Protein 7OZT (pdb70)

B-factor: mean 30.06, std 12.42, range [13.45, 109.2]

Structure (mmCIF, N/CA/C/O backbone):
data_7OZT
#
_entry.id   7OZT
#
_cell.length_a   42.119
_cell.length_b   182.931
_cell.length_c   65.225
_cell.angle_alpha   90.000
_cell.angle_beta   90.000
_cell.angle_gamma   90.000
#
_symmetry.space_group_name_H-M   'C 2 2 21'
#
loop_
_entity.id
_entity.type
_entity.pdbx_description
1 polymer 'Camelid nanobody NB09'
2 polymer 'Cyclin-dependent kinase inhibitor 2A'
3 water water
#
loop_
_atom_site.group_PDB
_atom_site.id
_atom_site.type_symbol
_atom_site.label_atom_id
_atom_site.label_alt_id
_atom_site.label_comp_id
_atom_site.label_asym_id
_atom_site.label_entity_id
_atom_site.label_seq_id
_atom_site.pdbx_PDB_ins_code
_atom_site.Cartn_x
_atom_site.Cartn_y
_atom_site.Cartn_z
_atom_site.occupancy
_atom_site.B_iso_or_equiv
_atom_site.auth_seq_id
_atom_site.auth_comp_id
_atom_site.auth_asym_id
_atom_site.auth_atom_id
_atom_site.pdbx_PDB_model_num
ATOM 1 N N . GLN A 1 1 ? -12.525 19.961 -16.050 1.000 48.481 1 GLN AAA N 1
ATOM 2 C CA . GLN A 1 1 ? -12.871 19.657 -14.635 1.000 49.227 1 GLN AAA CA 1
ATOM 3 C C . GLN A 1 1 ? -11.887 18.602 -14.054 1.000 43.944 1 GLN AAA C 1
ATOM 4 O O . GLN A 1 1 ? -11.312 17.817 -14.843 1.000 42.701 1 GLN AAA O 1
ATOM 20 N N . VAL A 1 2 ? -11.735 18.524 -12.723 1.000 37.772 2 VAL AAA N 1
ATOM 21 C CA . VAL A 1 2 ? -10.953 17.446 -12.060 1.000 37.090 2 VAL AAA CA 1
ATOM 22 C C . VAL A 1 2 ? -11.870 16.280 -11.637 1.000 36.632 2 VAL AAA C 1
ATOM 23 O O . VAL A 1 2 ? -12.868 16.469 -10.944 1.000 37.194 2 VAL AAA O 1
ATOM 36 N N . GLN A 1 3 ? -11.552 15.082 -12.066 1.000 34.114 3 GLN AAA N 1
ATOM 37 C CA . GLN A 1 3 ? -12.281 13.874 -11.630 1.000 36.068 3 GLN AAA CA 1
ATOM 38 C C . GLN A 1 3 ? -11.373 13.210 -10.586 1.000 29.974 3 GLN AAA C 1
ATOM 39 O O . GLN A 1 3 ? -10.205 12.940 -10.891 1.000 26.783 3 GLN AAA O 1
ATOM 53 N N . LEU A 1 4 ? -11.892 13.019 -9.391 1.000 27.703 4 LEU AAA N 1
ATOM 54 C CA . LEU A 1 4 ? -11.148 12.395 -8.281 1.000 26.073 4 LEU AAA CA 1
ATOM 55 C C . LEU A 1 4 ? -11.801 11.037 -8.034 1.000 27.403 4 LEU AAA C 1
ATOM 56 O O . LEU A 1 4 ? -12.999 11.023 -7.939 1.000 28.893 4 LEU AAA O 1
ATOM 72 N N . VAL A 1 5 ? -11.028 9.956 -7.920 1.000 26.419 5 VAL AAA N 1
ATOM 73 C CA . VAL A 1 5 ? -11.558 8.616 -7.542 1.000 26.663 5 VAL AAA CA 1
ATOM 74 C C . VAL A 1 5 ? -10.804 8.108 -6.309 1.000 24.411 5 VAL AAA C 1
ATOM 75 O O . VAL A 1 5 ? -9.582 8.267 -6.236 1.000 23.364 5 VAL AAA O 1
ATOM 88 N N . GLU A 1 6 ? -11.582 7.691 -5.295 1.000 24.229 6 GLU AAA N 1
ATOM 89 C CA . GLU A 1 6 ? -11.115 7.302 -3.958 1.000 20.979 6 GLU AAA CA 1
ATOM 90 C C . GLU A 1 6 ? -11.164 5.768 -3.783 1.000 21.312 6 GLU AAA C 1
ATOM 91 O O . GLU A 1 6 ? -12.198 5.104 -4.137 1.000 21.856 6 GLU AAA O 1
ATOM 103 N N . SER A 1 7 ? -10.118 5.250 -3.113 1.000 20.756 7 SER AAA N 1
ATOM 104 C CA . SER A 1 7 ? -9.931 3.803 -2.821 1.000 20.003 7 SER AAA CA 1
ATOM 105 C C . SER A 1 7 ? -9.090 3.623 -1.575 1.000 20.039 7 SER AAA C 1
ATOM 106 O O . SER A 1 7 ? -8.491 4.551 -1.119 1.000 20.208 7 SER AAA O 1
ATOM 114 N N . GLY A 1 8 ? -9.110 2.419 -1.027 1.000 20.777 8 GLY AAA N 1
ATOM 115 C CA . GLY A 1 8 ? -8.191 1.981 0.037 1.000 20.656 8 GLY AAA CA 1
ATOM 116 C C . GLY A 1 8 ? -8.940 1.665 1.296 1.000 19.699 8 GLY AAA C 1
ATOM 117 O O . GLY A 1 8 ? -8.348 1.181 2.225 1.000 20.571 8 GLY AAA O 1
ATOM 121 N N . GLY A 1 9 ? -10.240 1.895 1.352 1.000 22.042 9 GLY AAA N 1
ATOM 122 C CA . GLY A 1 9 ? -10.935 1.715 2.628 1.000 22.353 9 GLY AAA CA 1
ATOM 123 C C . GLY A 1 9 ? -11.385 0.271 2.836 1.000 25.125 9 GLY AAA C 1
ATOM 124 O O . GLY A 1 9 ? -11.082 -0.626 1.995 1.000 23.520 9 GLY AAA O 1
ATOM 128 N N . GLY A 1 10 ? -12.104 0.056 3.940 1.000 27.697 10 GLY AAA N 1
ATOM 129 C CA . GLY A 1 10 ? -12.845 -1.188 4.220 1.000 27.924 10 GLY AAA CA 1
ATOM 130 C C . GLY A 1 10 ? -12.802 -1.497 5.696 1.000 26.670 10 GLY AAA C 1
ATOM 131 O O . GLY A 1 10 ? -12.760 -0.557 6.475 1.000 25.987 10 GLY AAA O 1
ATOM 135 N N . LEU A 1 11 ? -12.753 -2.777 6.046 1.000 26.502 11 LEU AAA N 1
ATOM 136 C CA . LEU A 1 11 ? -12.954 -3.200 7.463 1.000 26.600 11 LEU AAA CA 1
ATOM 137 C C . LEU A 1 11 ? -11.605 -3.620 8.039 1.000 25.674 11 LEU AAA C 1
ATOM 138 O O . LEU A 1 11 ? -10.913 -4.512 7.429 1.000 24.526 11 LEU AAA O 1
ATOM 154 N N . VAL A 1 12 ? -11.263 -3.037 9.171 1.000 26.879 12 VAL AAA N 1
ATOM 155 C CA . VAL A 1 12 ? -10.064 -3.436 9.939 1.000 28.390 12 VAL AAA CA 1
ATOM 156 C C . VAL A 1 12 ? -10.428 -3.564 11.407 1.000 29.410 12 VAL AAA C 1
ATOM 157 O O . VAL A 1 12 ? -11.500 -3.116 11.760 1.000 30.579 12 VAL AAA O 1
ATOM 170 N N . GLN A 1 13 ? -9.526 -4.164 12.181 1.000 33.231 13 GLN AAA N 1
ATOM 171 C CA . GLN A 1 13 ? -9.550 -4.150 13.659 1.000 38.053 13 GLN AAA CA 1
ATOM 172 C C . GLN A 1 13 ? -8.804 -2.912 14.176 1.000 34.108 13 GLN AAA C 1
ATOM 173 O O . GLN A 1 13 ? -7.894 -2.434 13.507 1.000 32.362 13 GLN AAA O 1
ATOM 187 N N . ALA A 1 14 ? -9.159 -2.422 15.363 1.000 32.627 14 ALA AAA N 1
ATOM 188 C CA . ALA A 1 14 ? -8.449 -1.311 16.010 1.000 34.011 14 ALA AAA CA 1
ATOM 189 C C . ALA A 1 14 ? -6.951 -1.627 16.050 1.000 33.440 14 ALA AAA C 1
ATOM 190 O O . ALA A 1 14 ? -6.562 -2.793 16.296 1.000 34.882 14 ALA AAA O 1
ATOM 197 N N . GLY A 1 15 ? -6.114 -0.613 15.896 1.000 32.960 15 GLY AAA N 1
ATOM 198 C CA . GLY A 1 15 ? -4.649 -0.770 15.914 1.000 31.697 15 GLY AAA CA 1
ATOM 199 C C . GLY A 1 15 ? -4.109 -1.014 14.518 1.000 29.252 15 GLY AAA C 1
ATOM 200 O O . GLY A 1 15 ? -2.930 -0.981 14.360 1.000 31.162 15 GLY AAA O 1
ATOM 204 N N . ALA A 1 16 ? -4.951 -1.353 13.565 1.000 28.585 16 ALA AAA N 1
ATOM 205 C CA . ALA A 1 16 ? -4.533 -1.694 12.203 1.000 28.227 16 ALA AAA CA 1
ATOM 206 C C . ALA A 1 16 ? -4.196 -0.426 11.397 1.000 28.065 16 ALA AAA C 1
ATOM 207 O O . ALA A 1 16 ? -4.490 0.687 11.864 1.000 27.193 16 ALA AAA O 1
ATOM 214 N N . SER A 1 17 ? -3.698 -0.627 10.179 1.000 28.063 17 SER AAA N 1
ATOM 215 C CA . SER A 1 17 ? -3.310 0.442 9.207 1.000 27.306 17 SER AAA CA 1
ATOM 216 C C . SER A 1 17 ? -4.174 0.338 7.971 1.000 26.807 17 SER AAA C 1
ATOM 217 O O . SER A 1 17 ? -4.490 -0.800 7.619 1.000 26.160 17 SER AAA O 1
ATOM 225 N N . LEU A 1 18 ? -4.464 1.468 7.300 1.000 25.825 18 LEU AAA N 1
ATOM 226 C CA . LEU A 1 18 ? -5.031 1.505 5.925 1.000 25.209 18 LEU AAA CA 1
ATOM 227 C C . LEU A 1 18 ? -4.266 2.576 5.132 1.000 22.609 18 LEU AAA C 1
ATOM 228 O O . LEU A 1 18 ? -3.631 3.444 5.760 1.000 20.511 18 LEU AAA O 1
ATOM 244 N N . ARG A 1 19 ? -4.352 2.496 3.815 1.000 22.117 19 ARG AAA N 1
A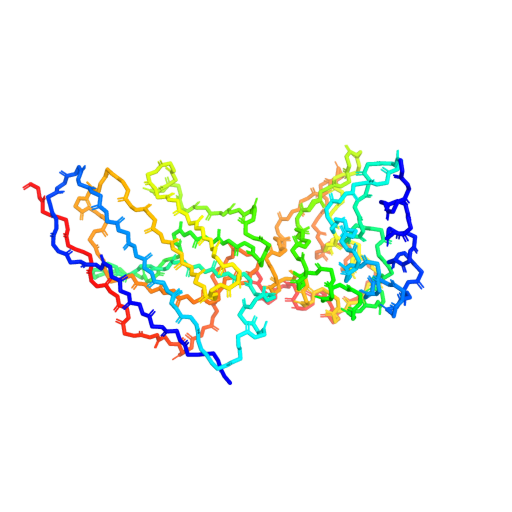TOM 245 C CA . ARG A 1 19 ? -3.797 3.542 2.956 1.000 22.242 19 ARG AAA CA 1
ATOM 246 C C . ARG A 1 19 ? -4.864 3.891 1.949 1.000 20.909 19 ARG AAA C 1
ATOM 247 O O . ARG A 1 19 ? -5.187 3.080 1.129 1.000 19.564 19 ARG AAA O 1
ATOM 268 N N . LEU A 1 20 ? -5.335 5.121 2.033 1.000 20.655 20 LEU AAA N 1
ATOM 269 C CA . LEU A 1 20 ? -6.308 5.662 1.046 1.000 20.123 20 LEU AAA CA 1
ATOM 270 C C . LEU A 1 20 ? -5.563 6.384 -0.103 1.000 19.333 20 LEU AAA C 1
ATOM 271 O O . LEU A 1 20 ? -4.540 6.988 0.116 1.000 18.426 20 LEU AAA O 1
ATOM 287 N N . SER A 1 21 ? -6.102 6.254 -1.309 1.000 19.729 21 SER AAA N 1
ATOM 288 C CA . SER A 1 21 ? -5.607 6.875 -2.544 1.000 22.692 21 SER AAA CA 1
ATOM 289 C C . SER A 1 21 ? -6.709 7.732 -3.141 1.000 22.384 21 SER AAA C 1
ATOM 290 O O . SER A 1 21 ? -7.829 7.264 -3.274 1.000 21.726 21 SER AAA O 1
ATOM 298 N N A CYS A 1 22 ? -6.339 8.955 -3.477 0.500 22.521 22 CYS AAA N 1
ATOM 299 N N B CYS A 1 22 ? -6.335 8.939 -3.595 0.500 21.932 22 CYS AAA N 1
ATOM 300 C CA A CYS A 1 22 ? -7.142 9.807 -4.362 0.500 22.873 22 CYS AAA CA 1
ATOM 301 C CA B CYS A 1 22 ? -7.186 9.927 -4.324 0.500 21.915 22 CYS AAA CA 1
ATOM 302 C C A CYS A 1 22 ? -6.345 10.012 -5.643 0.500 22.337 22 CYS AAA C 1
ATOM 303 C C B CYS A 1 22 ? -6.471 10.228 -5.655 0.500 21.858 22 CYS AAA C 1
ATOM 304 O O A CYS A 1 22 ? -5.186 10.405 -5.546 0.500 21.775 22 CYS AAA O 1
ATOM 305 O O B CYS A 1 22 ? -5.445 10.942 -5.607 0.500 22.210 22 CYS AAA O 1
ATOM 318 N N . ALA A 1 23 ? -6.935 9.621 -6.760 1.000 21.725 23 ALA AAA N 1
ATOM 319 C CA . ALA A 1 23 ? -6.354 9.712 -8.110 1.000 23.062 23 ALA AAA CA 1
ATOM 320 C C . ALA A 1 23 ? -7.131 10.801 -8.902 1.000 22.863 23 ALA AAA C 1
ATOM 321 O O . ALA A 1 23 ? -8.366 10.745 -9.003 1.000 22.255 23 ALA AAA O 1
ATOM 328 N N . ALA A 1 24 ? -6.421 11.785 -9.423 1.000 23.845 24 ALA AAA N 1
ATOM 329 C CA . ALA A 1 24 ? -6.998 12.846 -10.265 1.00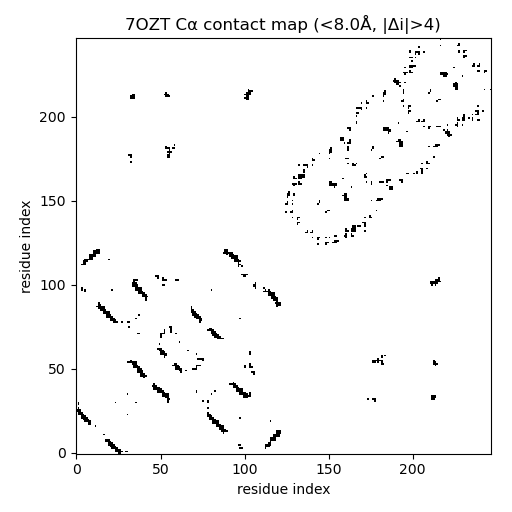0 23.729 24 ALA AAA CA 1
ATOM 330 C C . ALA A 1 24 ? -6.832 12.531 -11.761 1.000 25.314 24 ALA AAA C 1
ATOM 331 O O . ALA A 1 24 ? -5.813 12.024 -12.198 1.000 24.903 24 ALA AAA O 1
ATOM 338 N N . SER A 1 25 ? -7.825 12.892 -12.559 1.000 27.301 25 SER AAA N 1
ATOM 339 C CA . SER A 1 25 ? -7.802 12.876 -14.063 1.000 30.237 25 SER AAA CA 1
ATOM 340 C C . SER A 1 25 ? -8.509 14.136 -14.533 1.000 30.099 25 SER AAA C 1
ATOM 341 O O . SER A 1 25 ? -9.074 14.826 -13.686 1.000 31.598 25 SER AAA O 1
ATOM 349 N N . GLY A 1 26 ? -8.456 14.460 -15.807 1.000 32.135 26 GLY AAA N 1
ATOM 350 C CA . GLY A 1 26 ? -9.091 15.689 -16.329 1.000 33.509 26 GLY AAA CA 1
ATOM 351 C C . GLY A 1 26 ? -8.121 16.847 -16.263 1.000 35.744 26 GLY AAA C 1
ATOM 352 O O . GLY A 1 26 ? -7.004 16.699 -16.859 1.000 34.016 26 GLY AAA O 1
ATOM 356 N N . SER A 1 27 ? -8.450 17.920 -15.522 1.000 36.774 27 SER AAA N 1
ATOM 357 C CA . SER A 1 27 ? -7.545 19.093 -15.347 1.000 36.490 27 SER AAA CA 1
ATOM 358 C C . SER A 1 27 ? -6.561 18.728 -14.289 1.000 36.351 27 SER AAA C 1
ATOM 359 O O . SER A 1 27 ? -6.684 19.213 -13.165 1.000 38.254 27 SER AAA O 1
ATOM 367 N N . THR A 1 28 ? -5.637 17.859 -14.638 1.000 33.321 28 THR AAA N 1
ATOM 368 C CA . THR A 1 28 ? -4.590 17.477 -13.689 1.000 31.612 28 THR AAA CA 1
ATOM 369 C C . THR A 1 28 ? -3.712 18.712 -13.404 1.000 31.860 28 THR AAA C 1
ATOM 370 O O . THR A 1 28 ? -3.010 18.687 -12.347 1.000 29.687 28 THR AAA O 1
ATOM 381 N N . TYR A 1 29 ? -3.685 19.683 -14.337 1.000 32.467 29 TYR AAA N 1
ATOM 382 C CA . TYR A 1 29 ? -3.075 21.023 -14.161 1.000 33.988 29 TYR AAA CA 1
ATOM 383 C C . TYR A 1 29 ? -3.562 21.679 -12.847 1.000 30.522 29 TYR AAA C 1
ATOM 384 O O . TYR A 1 29 ? -2.766 22.010 -11.962 1.000 30.885 29 TYR AAA O 1
ATOM 402 N N . MET A 1 30 ? -4.874 21.810 -12.769 1.000 32.806 30 MET AAA N 1
ATOM 403 C CA . MET A 1 30 ? -5.645 22.468 -11.685 1.000 33.748 30 MET AAA CA 1
ATOM 404 C C . MET A 1 30 ? -5.272 21.696 -10.386 1.000 29.579 30 MET AAA C 1
ATOM 405 O O . MET A 1 30 ? -4.878 22.311 -9.397 1.000 27.370 30 MET AAA O 1
ATOM 419 N N . PHE A 1 31 ? -5.252 20.368 -10.459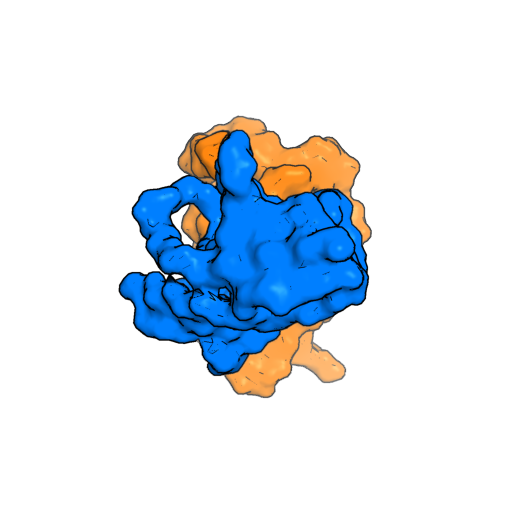 1.000 26.254 31 PHE AAA N 1
ATOM 420 C CA . PHE A 1 31 ? -4.960 19.488 -9.317 1.000 23.822 31 PHE AAA CA 1
ATOM 421 C C . PHE A 1 31 ? -3.546 19.769 -8.804 1.000 23.124 31 PHE AAA C 1
ATOM 422 O O . PHE A 1 31 ? -3.406 19.891 -7.582 1.000 21.282 31 PHE AAA O 1
ATOM 439 N N . SER A 1 32 ? -2.547 19.878 -9.700 1.000 24.410 32 SER AAA N 1
ATOM 440 C CA . SER A 1 32 ? -1.089 20.032 -9.384 1.000 26.778 32 SER AAA CA 1
ATOM 441 C C . SER A 1 32 ? -0.748 21.361 -8.681 1.000 24.717 32 SER AAA C 1
ATOM 442 O O . SER A 1 32 ? 0.149 21.363 -7.866 1.000 28.045 32 SER AAA O 1
ATOM 450 N N . ILE A 1 33 ? -1.497 22.414 -8.959 1.000 25.048 33 ILE AAA N 1
ATOM 451 C CA . ILE A 1 33 ? -1.301 23.784 -8.376 1.000 26.389 33 ILE AAA CA 1
ATOM 452 C C . ILE A 1 33 ? -2.234 23.953 -7.159 1.000 21.487 33 ILE AAA C 1
ATOM 453 O O . ILE A 1 33 ? -2.339 25.076 -6.682 1.000 19.358 33 ILE AAA O 1
ATOM 469 N N . SER A 1 34 ? -2.966 22.938 -6.759 1.000 19.114 34 SER AAA N 1
ATOM 470 C CA . SER A 1 34 ? -4.039 23.053 -5.737 1.000 17.831 34 SER AAA CA 1
ATOM 471 C C . SER A 1 34 ? -3.625 22.283 -4.497 1.000 17.606 34 SER AAA C 1
ATOM 472 O O . SER A 1 34 ? -3.233 21.108 -4.610 1.000 17.679 34 SER AAA O 1
ATOM 480 N N . ALA A 1 35 ? -3.786 22.899 -3.328 1.000 17.512 35 ALA AAA N 1
ATOM 481 C CA . ALA A 1 35 ? -3.912 22.232 -2.020 1.000 17.772 35 ALA AAA CA 1
ATOM 482 C C . ALA A 1 35 ? -5.086 21.234 -2.048 1.000 18.279 35 ALA AAA C 1
ATOM 483 O O . ALA A 1 35 ? -6.156 21.571 -2.556 1.000 17.928 35 ALA AAA O 1
ATOM 490 N N . MET A 1 36 ? -4.822 20.034 -1.504 1.000 19.490 36 MET AAA N 1
ATOM 491 C CA . MET A 1 36 ? -5.756 18.881 -1.437 1.000 19.172 36 MET AAA CA 1
ATOM 492 C C . MET A 1 36 ? -5.900 18.417 -0.009 1.000 18.728 36 MET AAA C 1
ATOM 493 O O . MET A 1 36 ? -5.037 18.661 0.823 1.000 18.628 36 MET AAA O 1
ATOM 507 N N . GLY A 1 37 ? -7.061 17.835 0.291 1.000 18.878 37 GLY AAA N 1
ATOM 508 C CA . GLY A 1 37 ? -7.298 17.340 1.653 1.000 18.993 37 GLY AAA CA 1
ATOM 509 C C . GLY A 1 37 ? -8.137 16.089 1.644 1.000 18.653 37 GLY AAA C 1
ATOM 510 O O . GLY A 1 37 ? -8.882 15.851 0.685 1.000 19.005 37 GLY AAA O 1
ATOM 514 N N . TRP A 1 38 ? -8.021 15.364 2.735 1.000 18.228 38 TRP AAA N 1
ATOM 515 C CA . TRP A 1 38 ? -8.866 14.226 3.084 1.000 18.123 38 TRP AAA CA 1
ATOM 516 C C . TRP A 1 38 ? -9.836 14.716 4.162 1.000 18.863 38 TRP AAA C 1
ATOM 517 O O . TRP A 1 38 ? -9.446 15.317 5.174 1.000 19.823 38 TRP AAA O 1
ATOM 538 N N . TYR A 1 39 ? -11.107 14.464 3.872 1.000 20.197 39 TYR AAA N 1
ATOM 539 C CA . TYR A 1 39 ? -12.301 14.788 4.664 1.000 19.812 39 TYR AAA CA 1
ATOM 540 C C . TYR A 1 39 ? -12.899 13.475 5.118 1.000 21.165 39 TYR AAA C 1
ATOM 541 O O . TYR A 1 39 ? -12.723 12.469 4.453 1.000 20.524 39 TYR AAA O 1
ATOM 559 N N . ARG A 1 40 ? -13.673 13.520 6.206 1.000 21.583 40 ARG AAA N 1
ATOM 560 C CA . ARG A 1 40 ? -14.410 12.318 6.653 1.000 22.688 40 ARG AAA CA 1
ATOM 561 C C . ARG A 1 40 ? -15.775 12.745 7.186 1.000 24.770 40 ARG AAA C 1
ATOM 562 O O . ARG A 1 40 ? -15.920 13.874 7.714 1.000 22.945 40 ARG AAA O 1
ATOM 583 N N . GLN A 1 41 ? -16.782 11.907 6.966 1.000 26.848 41 GLN AAA N 1
ATOM 584 C CA . GLN A 1 41 ? -18.099 12.119 7.585 1.000 30.171 41 GLN AAA CA 1
ATOM 585 C C . GLN A 1 41 ? -18.525 10.837 8.310 1.000 31.377 41 GLN AAA C 1
ATOM 586 O O . GLN A 1 41 ? -18.683 9.823 7.619 1.000 28.302 41 GLN AAA O 1
ATOM 600 N N . ALA A 1 42 ? -18.556 10.914 9.648 1.000 33.596 42 ALA AAA N 1
ATOM 601 C CA . ALA A 1 42 ? -19.006 9.852 10.581 1.000 40.110 42 ALA AAA CA 1
ATOM 602 C C . ALA A 1 42 ? -20.531 9.833 10.575 1.000 42.403 42 ALA AAA C 1
ATOM 603 O O . ALA A 1 42 ? -21.174 10.850 10.266 1.000 39.725 42 ALA AAA O 1
ATOM 610 N N . PRO A 1 43 ? -21.162 8.687 10.936 1.000 49.613 43 PRO AAA N 1
ATOM 611 C CA . PRO A 1 43 ? -22.619 8.634 10.965 1.000 52.771 43 PRO AAA CA 1
ATOM 612 C C . PRO A 1 43 ? -23.101 9.514 12.140 1.000 51.605 43 PRO AAA C 1
ATOM 613 O O . PRO A 1 43 ? -22.524 9.465 13.254 1.000 51.512 43 PRO AAA O 1
ATOM 624 N N . GLY A 1 44 ? -24.048 10.401 11.834 1.000 49.064 44 GLY AAA N 1
ATOM 625 C CA . GLY A 1 44 ? -24.595 11.390 12.785 1.000 51.253 44 GLY AAA CA 1
ATOM 626 C C . GLY A 1 44 ? -23.749 12.640 12.937 1.000 50.004 44 GLY AAA C 1
ATOM 627 O O . GLY A 1 44 ? -24.084 13.509 13.789 1.000 46.487 44 GLY AAA O 1
ATOM 631 N N . LYS A 1 45 ? -22.694 12.780 12.139 1.000 48.754 45 LYS AAA N 1
ATOM 632 C CA . LYS A 1 45 ? -21.776 13.923 12.312 1.000 48.595 45 LYS AAA CA 1
ATOM 633 C C . LYS A 1 45 ? -21.629 14.711 10.999 1.000 47.673 45 LYS AAA C 1
ATOM 634 O O . LYS A 1 45 ? -21.967 14.178 9.880 1.000 43.209 45 LYS AAA O 1
ATOM 653 N N . GLN A 1 46 ? -21.186 15.962 11.158 1.000 46.051 46 GLN AAA N 1
ATOM 654 C CA . GLN A 1 46 ? -20.830 16.889 10.066 1.000 46.185 46 GLN AAA CA 1
ATOM 655 C C . GLN A 1 46 ? -19.499 16.430 9.437 1.000 41.481 46 GLN AAA C 1
ATOM 656 O O . GLN A 1 46 ? -18.599 15.931 10.180 1.000 34.841 46 GLN AAA O 1
ATOM 670 N N . ARG A 1 47 ? -19.405 16.527 8.114 1.000 37.564 47 ARG AAA N 1
ATOM 671 C CA . ARG A 1 47 ? -18.135 16.328 7.396 1.000 37.257 47 ARG AAA CA 1
ATOM 672 C C . ARG A 1 47 ? -17.058 17.261 7.974 1.000 35.568 47 ARG AAA C 1
ATOM 673 O O . ARG A 1 47 ? -17.350 18.453 8.205 1.000 37.346 47 ARG AAA O 1
ATOM 694 N N . GLU A 1 48 ? -15.841 16.748 8.143 1.000 31.229 48 GLU AAA N 1
ATOM 695 C CA . GLU A 1 48 ? -14.699 17.471 8.758 1.000 31.479 48 GLU AAA CA 1
ATOM 696 C C . GLU A 1 48 ? -13.441 17.214 7.917 1.000 28.534 48 GLU AAA C 1
ATOM 697 O O . GLU A 1 48 ? -13.244 16.082 7.455 1.000 25.956 48 GLU AAA O 1
ATOM 709 N N . LEU A 1 49 ? -12.591 18.239 7.760 1.000 28.526 49 LEU AAA N 1
ATOM 710 C CA . LEU A 1 49 ? -11.266 18.115 7.124 1.000 25.000 49 LEU AAA CA 1
ATOM 711 C C . LEU A 1 49 ? -10.333 17.490 8.164 1.000 23.764 49 LEU AAA C 1
ATOM 712 O O . LEU A 1 49 ? -10.226 18.018 9.226 1.000 23.939 49 LEU AAA O 1
ATOM 728 N N . VAL A 1 50 ? -9.643 16.418 7.839 1.000 23.472 50 VAL AAA N 1
ATOM 729 C CA . VAL A 1 50 ? -8.711 15.797 8.810 1.000 23.751 50 VAL AAA CA 1
ATOM 730 C C . VAL A 1 50 ? -7.242 16.047 8.463 1.000 22.203 50 VAL AAA C 1
ATOM 731 O O . VAL A 1 50 ? -6.419 16.057 9.402 1.000 21.616 50 VAL AAA O 1
ATOM 744 N N . ALA A 1 51 ? -6.934 16.221 7.178 1.000 20.391 51 ALA AAA N 1
ATOM 745 C CA . ALA A 1 51 ? -5.557 16.371 6.660 1.000 19.197 51 ALA AAA CA 1
ATOM 746 C C . ALA A 1 51 ? -5.591 17.153 5.349 1.000 19.047 51 ALA AAA C 1
ATOM 747 O O . ALA A 1 51 ? -6.438 16.847 4.463 1.000 18.335 51 ALA AAA O 1
ATOM 754 N N . ALA A 1 52 ? -4.641 18.074 5.222 1.000 19.541 52 ALA AAA N 1
ATOM 755 C CA . ALA A 1 52 ? -4.461 18.942 4.040 1.000 18.955 52 ALA AAA CA 1
ATOM 756 C C . ALA A 1 52 ? -2.968 19.023 3.714 1.000 18.938 52 ALA AAA C 1
ATOM 757 O O . ALA A 1 52 ? -2.083 18.905 4.612 1.000 19.827 52 ALA AAA O 1
ATOM 764 N N . ILE A 1 53 ? -2.710 19.259 2.437 1.000 19.393 53 ILE AAA N 1
ATOM 765 C CA . ILE A 1 53 ? -1.347 19.283 1.864 1.000 18.669 53 ILE AAA CA 1
ATOM 766 C C . ILE A 1 53 ? -1.283 20.353 0.766 1.000 18.997 53 ILE AAA C 1
ATOM 767 O O . ILE A 1 53 ? -2.205 20.442 -0.083 1.000 17.653 53 ILE AAA O 1
ATOM 783 N N . THR A 1 54 ? -0.188 21.081 0.744 1.000 18.962 54 THR AAA N 1
ATOM 784 C CA . THR A 1 54 ? 0.058 22.140 -0.248 1.000 18.096 54 THR AAA CA 1
ATOM 785 C C . THR A 1 54 ? 0.219 21.478 -1.612 1.000 18.387 54 THR AAA C 1
ATOM 786 O O . THR A 1 54 ? 0.493 20.256 -1.697 1.000 17.716 54 THR AAA O 1
ATOM 797 N N . SER A 1 55 ? 0.131 22.302 -2.660 1.000 18.017 55 SER AAA N 1
ATOM 798 C CA . SER A 1 55 ? 0.511 21.961 -4.044 1.000 18.209 55 SER AAA CA 1
ATOM 799 C C . SER A 1 55 ? 1.894 21.262 -4.052 1.000 19.836 55 SER AAA C 1
ATOM 800 O O . SER A 1 55 ? 2.092 20.282 -4.802 1.000 19.341 55 SER AAA O 1
ATOM 808 N N . GLY A 1 56 ? 2.819 21.711 -3.213 1.000 20.232 56 GLY AAA N 1
ATOM 809 C CA . GLY A 1 56 ? 4.224 21.304 -3.346 1.000 20.171 56 GLY AAA CA 1
ATOM 810 C C . GLY A 1 56 ? 4.445 19.948 -2.677 1.000 21.207 56 GLY AAA C 1
ATOM 811 O O . GLY A 1 56 ? 5.375 19.268 -3.033 1.000 20.770 56 GLY AAA O 1
ATOM 815 N N . GLY A 1 57 ? 3.603 19.571 -1.733 1.000 20.271 57 GLY AAA N 1
ATOM 816 C CA . GLY A 1 57 ? 3.665 18.255 -1.111 1.000 20.851 57 GLY AAA CA 1
ATOM 817 C C . GLY A 1 57 ? 4.475 18.258 0.150 1.000 22.540 57 GLY AAA C 1
ATOM 818 O O . GLY A 1 57 ? 4.548 17.222 0.766 1.000 23.991 57 GLY AAA O 1
ATOM 822 N N . GLY A 1 58 ? 5.043 19.389 0.535 1.000 25.706 58 GLY AAA N 1
ATOM 823 C CA . GLY A 1 58 ? 6.028 19.471 1.628 1.000 27.113 58 GLY AAA CA 1
ATOM 824 C C . GLY A 1 58 ? 5.482 20.149 2.868 1.000 28.963 58 GLY AAA C 1
ATOM 825 O O . GLY A 1 58 ? 6.283 20.432 3.768 1.000 29.224 58 GLY AAA O 1
ATOM 829 N N . ASP A 1 59 ? 4.195 20.471 2.899 1.000 27.014 59 ASP AAA N 1
ATOM 830 C CA . ASP A 1 59 ? 3.599 21.282 3.983 1.000 26.518 59 ASP AAA CA 1
ATOM 831 C C . ASP A 1 59 ? 2.176 20.776 4.203 1.000 25.064 59 ASP AAA C 1
ATOM 832 O O . ASP A 1 59 ? 1.466 20.577 3.198 1.000 24.900 59 ASP AAA O 1
ATOM 841 N N . THR A 1 60 ? 1.823 20.522 5.464 1.000 25.574 60 THR AAA N 1
ATOM 842 C CA . THR A 1 60 ? 0.614 19.746 5.834 1.000 26.964 60 THR AAA CA 1
ATOM 843 C C . THR A 1 60 ? -0.044 20.375 7.057 1.000 29.095 60 THR AAA C 1
ATOM 844 O O . THR A 1 60 ? 0.608 21.179 7.821 1.000 28.093 60 THR AAA O 1
ATOM 855 N N . ASN A 1 61 ? -1.329 20.104 7.150 1.000 26.442 61 ASN AAA N 1
ATOM 856 C CA . ASN A 1 61 ? -2.151 20.494 8.307 1.000 29.305 61 ASN AAA CA 1
ATOM 857 C C . ASN A 1 61 ? -2.980 19.260 8.664 1.000 26.410 61 ASN AAA C 1
ATOM 858 O O . ASN A 1 61 ? -3.475 18.611 7.748 1.000 24.590 61 ASN AAA O 1
ATOM 869 N N . TYR A 1 62 ? -3.118 18.967 9.955 1.000 27.945 62 TYR AAA N 1
ATOM 870 C CA . TYR A 1 62 ? -3.954 17.836 10.458 1.000 26.689 62 TYR AAA CA 1
ATOM 871 C C . TYR A 1 62 ? -4.895 18.302 11.568 1.000 27.385 62 TYR AAA C 1
ATOM 872 O O . TYR A 1 62 ? -4.540 19.161 12.355 1.000 27.342 62 TYR AAA O 1
ATOM 890 N N . ALA A 1 63 ? -6.092 17.742 11.588 1.000 29.108 63 ALA AAA N 1
ATOM 891 C CA . ALA A 1 63 ? -6.979 17.710 12.767 1.000 28.407 63 ALA AAA CA 1
ATOM 892 C C . ALA A 1 63 ? -6.185 17.069 13.925 1.000 28.775 63 ALA AAA C 1
ATOM 893 O O . ALA A 1 63 ? -5.434 16.061 13.739 1.000 26.860 63 ALA AAA O 1
ATOM 900 N N . ASP A 1 64 ? -6.235 17.686 15.101 1.000 31.696 64 ASP AAA N 1
ATOM 901 C CA . ASP A 1 64 ? -5.494 17.206 16.297 1.000 35.505 64 ASP AAA CA 1
ATOM 902 C C . ASP A 1 64 ? -5.838 15.727 16.596 1.000 34.378 64 ASP AAA C 1
ATOM 903 O O . ASP A 1 64 ? -4.955 15.010 17.084 1.000 33.321 64 ASP AAA O 1
ATOM 912 N N . SER A 1 65 ? -7.056 15.270 16.274 1.000 32.295 65 SER AAA N 1
ATOM 913 C CA . SER A 1 65 ? -7.589 13.908 16.537 1.000 32.755 65 SER AAA CA 1
ATOM 914 C C . SER A 1 65 ? -6.890 12.839 15.706 1.000 31.547 65 SER AAA C 1
ATOM 915 O O . SER A 1 65 ? -6.986 11.640 16.077 1.000 32.307 65 SER AAA O 1
ATOM 923 N N . VAL A 1 66 ? -6.195 13.222 14.625 1.000 29.537 66 VAL AAA N 1
ATOM 924 C CA . VAL A 1 66 ? -5.524 12.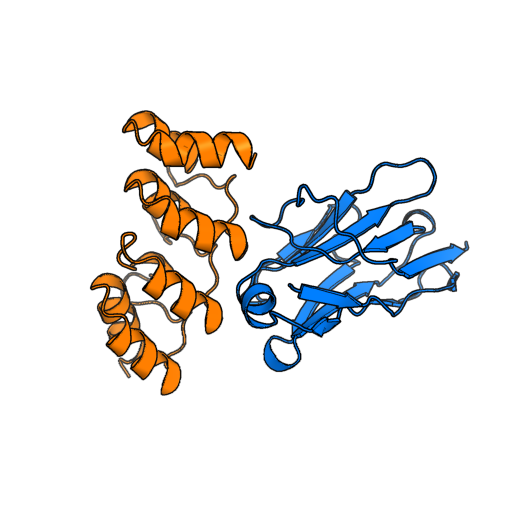251 13.699 1.000 27.971 66 VAL AAA CA 1
ATOM 925 C C . VAL A 1 66 ? -4.034 12.548 13.568 1.000 26.430 66 VAL AAA C 1
ATOM 926 O O . VAL A 1 66 ? -3.328 11.704 13.050 1.000 28.260 66 VAL AAA O 1
ATOM 939 N N . LYS A 1 67 ? -3.579 13.675 14.081 1.000 27.923 67 LYS AAA N 1
ATOM 940 C CA . LYS A 1 67 ? -2.194 14.185 13.969 1.000 31.085 67 LYS AAA CA 1
ATOM 941 C C . LYS A 1 67 ? -1.233 13.125 14.536 1.000 31.738 67 LYS AAA C 1
ATOM 942 O O . LYS A 1 67 ? -1.525 12.589 15.600 1.000 33.402 67 LYS AAA O 1
ATOM 961 N N . GLY A 1 68 ? -0.213 12.711 13.764 1.000 30.333 68 GLY AAA N 1
ATOM 962 C CA . GLY A 1 68 ? 0.738 11.684 14.211 1.000 30.506 68 GLY AAA CA 1
ATOM 963 C C . GLY A 1 68 ? 0.287 10.278 13.958 1.000 29.474 68 GLY AAA C 1
ATOM 964 O O . GLY A 1 68 ? 1.151 9.444 13.838 1.000 32.721 68 GLY AAA O 1
ATOM 968 N N . ARG A 1 69 ? -1.003 10.014 13.798 1.000 28.461 69 ARG AAA N 1
ATOM 969 C CA . ARG A 1 69 ? -1.491 8.686 13.362 1.000 27.427 69 ARG AAA CA 1
ATOM 970 C C . ARG A 1 69 ? -1.633 8.637 11.847 1.000 26.537 69 ARG AAA C 1
ATOM 971 O O . ARG A 1 69 ? -1.386 7.574 11.287 1.000 25.551 69 ARG AAA O 1
ATOM 992 N N . PHE A 1 70 ? -2.105 9.726 11.239 1.000 26.583 70 PHE AAA N 1
ATOM 993 C CA . PHE A 1 70 ? -2.385 9.828 9.785 1.000 26.177 70 PHE AAA CA 1
ATOM 994 C C . PHE A 1 70 ? -1.336 10.748 9.169 1.000 25.497 70 PHE AAA C 1
ATOM 995 O O . PHE A 1 70 ? -1.041 11.789 9.743 1.000 28.047 70 PHE AAA O 1
ATOM 1012 N N . THR A 1 71 ? -0.808 10.354 8.011 1.000 25.169 71 THR AAA N 1
ATOM 1013 C CA . THR A 1 71 ? 0.132 11.135 7.164 1.000 23.966 71 THR AAA CA 1
ATOM 1014 C C . THR A 1 71 ? -0.495 11.329 5.787 1.000 21.658 71 THR AAA C 1
ATOM 1015 O O . THR A 1 71 ? -0.701 10.311 5.089 1.000 21.282 71 THR AAA O 1
ATOM 1026 N N . ILE A 1 72 ? -0.683 12.584 5.381 1.000 21.293 72 ILE AAA N 1
ATOM 1027 C CA . ILE A 1 72 ? -1.068 12.916 3.983 1.000 20.206 72 ILE AAA CA 1
ATOM 1028 C C . ILE A 1 72 ? 0.195 13.145 3.166 1.000 19.746 72 ILE AAA C 1
ATOM 1029 O O . ILE A 1 72 ? 1.178 13.775 3.636 1.000 20.051 72 ILE AAA O 1
ATOM 1045 N N . SER A 1 73 ? 0.173 12.675 1.940 1.000 19.492 73 SER AAA N 1
ATOM 1046 C CA . SER A 1 73 ? 1.301 12.835 1.008 1.000 20.161 73 SER AAA CA 1
ATOM 1047 C C . SER A 1 73 ? 0.754 12.935 -0.397 1.000 19.727 73 SER AAA C 1
ATOM 1048 O O . SER A 1 73 ? -0.379 12.599 -0.617 1.000 19.347 73 SER AAA O 1
ATOM 1056 N N . ARG A 1 74 ? 1.611 13.323 -1.336 1.000 20.940 74 ARG AAA N 1
ATOM 1057 C CA . ARG A 1 74 ? 1.134 13.373 -2.725 1.000 23.264 74 ARG AAA CA 1
ATOM 1058 C C . ARG A 1 74 ? 2.301 12.950 -3.612 1.000 23.736 74 ARG AAA C 1
ATOM 1059 O O . ARG A 1 74 ? 3.453 13.142 -3.200 1.000 26.385 74 ARG AAA O 1
ATOM 1080 N N . ASP A 1 75 ? 1.924 12.459 -4.781 1.000 25.676 75 ASP AAA N 1
ATOM 1081 C CA . ASP A 1 75 ? 2.828 12.120 -5.903 1.000 28.169 75 ASP AAA CA 1
ATOM 1082 C C . ASP A 1 75 ? 2.417 13.070 -7.009 1.000 27.835 75 ASP AAA C 1
ATOM 1083 O O . ASP A 1 75 ? 1.352 12.878 -7.670 1.000 24.627 75 ASP AAA O 1
ATOM 1092 N N . ARG A 1 76 ? 3.238 14.109 -7.145 1.000 26.704 76 ARG AAA N 1
ATOM 1093 C CA . ARG A 1 76 ? 2.929 15.210 -8.094 1.000 29.747 76 ARG AAA CA 1
ATOM 1094 C C . ARG A 1 76 ? 2.975 14.663 -9.527 1.000 29.508 76 ARG AAA C 1
ATOM 1095 O O . ARG A 1 76 ? 2.139 15.005 -10.357 1.000 34.223 76 ARG AAA O 1
ATOM 1116 N N . ALA A 1 77 ? 3.921 13.799 -9.835 1.000 30.917 77 ALA AAA N 1
ATOM 1117 C CA . ALA A 1 77 ? 4.017 13.197 -11.184 1.000 31.610 77 ALA AAA CA 1
ATOM 1118 C C . ALA A 1 77 ? 2.837 12.252 -11.460 1.000 30.261 77 ALA AAA C 1
ATOM 1119 O O . ALA A 1 77 ? 2.399 12.177 -12.571 1.000 32.283 77 ALA AAA O 1
ATOM 1126 N N . LYS A 1 78 ? 2.324 11.516 -10.494 1.000 29.860 78 LYS AAA N 1
ATOM 1127 C CA . LYS A 1 78 ? 1.260 10.523 -10.775 1.000 33.555 78 LYS AAA CA 1
ATOM 1128 C C . LYS A 1 78 ? -0.118 11.130 -10.515 1.000 30.436 78 LYS AAA C 1
ATOM 1129 O O . LYS A 1 78 ? -1.081 10.405 -10.756 1.000 31.270 78 LYS AAA O 1
ATOM 1148 N N . ASN A 1 79 ? -0.216 12.387 -10.042 1.000 27.376 79 ASN AAA N 1
ATOM 1149 C CA . ASN A 1 79 ? -1.535 13.018 -9.762 1.000 25.447 79 ASN AAA CA 1
ATOM 1150 C C . ASN A 1 79 ? -2.323 12.228 -8.699 1.000 22.698 79 ASN AAA C 1
ATOM 1151 O O . ASN A 1 79 ? -3.499 11.858 -8.897 1.000 20.853 79 ASN AAA O 1
ATOM 1162 N N . MET A 1 80 ? -1.650 11.948 -7.603 1.000 23.078 80 MET AAA N 1
ATOM 1163 C CA . MET A 1 80 ? -2.176 11.126 -6.497 1.000 24.089 80 MET AAA CA 1
ATOM 1164 C C . MET A 1 80 ? -2.012 11.883 -5.181 1.000 21.033 80 MET AAA C 1
ATOM 1165 O O . MET A 1 80 ? -0.993 12.509 -4.972 1.000 20.103 80 MET AAA O 1
ATOM 1179 N N . VAL A 1 81 ? -2.984 11.684 -4.302 1.000 19.791 81 VAL AAA N 1
ATOM 1180 C CA . VAL A 1 81 ? -2.959 12.125 -2.886 1.000 20.564 81 VAL AAA CA 1
ATOM 1181 C C . VAL A 1 81 ? -3.244 10.878 -2.065 1.000 19.675 81 VAL AAA C 1
ATOM 1182 O O . VAL A 1 81 ? -4.203 10.163 -2.407 1.000 20.005 81 VAL AAA O 1
ATOM 1195 N N . TYR A 1 82 ? -2.387 10.633 -1.078 1.000 20.273 82 TYR AAA N 1
ATOM 1196 C CA . TYR A 1 82 ? -2.490 9.475 -0.161 1.000 20.041 82 TYR AAA CA 1
ATOM 1197 C C . TYR A 1 82 ? -2.770 9.876 1.275 1.000 20.605 82 TYR AAA C 1
ATOM 1198 O O . TYR A 1 82 ? -2.380 10.933 1.731 1.000 21.034 82 TYR AAA O 1
ATOM 1216 N N . LEU A 1 83 ? -3.492 9.010 1.980 1.000 20.300 83 LEU AAA N 1
ATOM 1217 C CA . LEU A 1 83 ? -3.577 9.085 3.426 1.000 19.623 83 LEU AAA CA 1
ATOM 1218 C C . LEU A 1 83 ? -3.209 7.713 4.003 1.000 21.070 83 LEU AAA C 1
ATOM 1219 O O . LEU A 1 83 ? -3.975 6.765 3.846 1.000 18.999 83 LEU AAA O 1
ATOM 1235 N N . GLN A 1 84 ? -2.084 7.690 4.677 1.000 19.447 84 GLN AAA N 1
ATOM 1236 C CA . GLN A 1 84 ? -1.627 6.543 5.457 1.000 22.049 84 GLN AAA CA 1
ATOM 1237 C C . GLN A 1 84 ? -2.254 6.665 6.842 1.000 23.078 84 GLN AAA C 1
ATOM 1238 O O . GLN A 1 84 ? -1.939 7.612 7.578 1.000 23.632 84 GLN AAA O 1
ATOM 1252 N N . MET A 1 85 ? -3.082 5.699 7.171 1.000 23.110 85 MET AAA N 1
ATOM 1253 C CA . MET A 1 85 ? -3.826 5.692 8.440 1.000 26.966 85 MET AAA CA 1
ATOM 1254 C C . MET A 1 85 ? -3.230 4.590 9.352 1.000 27.888 85 MET AAA C 1
ATOM 1255 O O . MET A 1 85 ? -3.420 3.403 9.041 1.000 29.133 85 MET AAA O 1
ATOM 1269 N N . ASN A 1 86 ? -2.479 4.973 10.383 1.000 29.011 86 ASN AAA N 1
ATOM 1270 C CA . ASN A 1 86 ? -1.881 4.037 11.393 1.000 30.084 86 ASN AAA CA 1
ATOM 1271 C C . ASN A 1 86 ? -2.658 4.103 12.707 1.000 30.617 86 ASN AAA C 1
ATOM 1272 O O . ASN A 1 86 ? -3.373 5.116 12.984 1.000 28.566 86 ASN AAA O 1
ATOM 1283 N N . SER A 1 87 ? -2.558 3.040 13.497 1.000 32.155 87 SER AAA N 1
ATOM 1284 C CA . SER A 1 87 ? -3.173 3.032 14.843 1.000 33.274 87 SER AAA CA 1
ATOM 1285 C C . SER A 1 87 ? -4.649 3.384 14.763 1.000 29.632 87 SER AAA C 1
ATOM 1286 O O . SER A 1 87 ? -5.076 4.201 15.520 1.000 28.508 87 SER AAA O 1
ATOM 1294 N N . LEU A 1 88 ? -5.404 2.704 13.910 1.000 29.209 88 LEU AAA N 1
ATOM 1295 C CA . LEU A 1 88 ? -6.823 3.046 13.698 1.000 29.418 88 LEU AAA CA 1
ATOM 1296 C C . LEU A 1 88 ? -7.627 2.806 14.989 1.000 30.888 88 LEU AAA C 1
ATOM 1297 O O . LEU A 1 88 ? -7.304 1.875 15.748 1.000 30.924 88 LEU AAA O 1
ATOM 1313 N N . LYS A 1 89 ? -8.583 3.689 15.249 1.000 33.871 89 LYS AAA N 1
ATOM 1314 C CA . LYS A 1 89 ? -9.487 3.653 16.415 1.000 36.711 89 LYS AAA CA 1
ATOM 1315 C C . LYS A 1 89 ? -10.912 3.520 15.922 1.000 37.369 89 LYS AAA C 1
ATOM 1316 O O . LYS A 1 89 ? -11.186 3.933 14.806 1.000 33.629 89 LYS AAA O 1
ATOM 1335 N N . PRO A 1 90 ? -11.859 2.962 16.724 1.000 39.973 90 PRO AAA N 1
ATOM 1336 C CA . PRO A 1 90 ? -13.257 2.858 16.294 1.000 39.742 90 PRO AAA CA 1
ATOM 1337 C C . PRO A 1 90 ? -13.835 4.231 15.919 1.000 37.484 90 PRO AAA C 1
ATOM 1338 O O . PRO A 1 90 ? -14.646 4.236 15.034 1.000 38.316 90 PRO AAA O 1
ATOM 1349 N N . GLU A 1 91 ? -13.382 5.325 16.545 1.000 35.684 91 GLU AAA N 1
ATOM 1350 C CA . GLU A 1 91 ? -13.841 6.710 16.260 1.000 37.475 91 GLU AAA CA 1
ATOM 1351 C C . GLU A 1 91 ? -13.340 7.201 14.886 1.000 34.350 91 GLU AAA C 1
ATOM 1352 O O . GLU A 1 91 ? -13.818 8.255 14.440 1.000 34.397 91 GLU AAA O 1
ATOM 1364 N N . ASP A 1 92 ? -12.413 6.498 14.224 1.000 30.631 92 ASP AAA N 1
ATOM 1365 C CA . ASP A 1 92 ? -11.974 6.842 12.838 1.000 28.255 92 ASP AAA CA 1
ATOM 1366 C C . ASP A 1 92 ? -13.000 6.289 11.835 1.000 27.505 92 ASP AAA C 1
ATOM 1367 O O . ASP A 1 92 ? -12.867 6.568 10.641 1.000 28.652 92 ASP AAA O 1
ATOM 1376 N N . THR A 1 93 ? -14.016 5.537 12.290 1.000 26.377 93 THR AAA N 1
ATOM 1377 C CA . THR A 1 93 ? -15.073 4.964 11.425 1.000 26.181 93 THR AAA CA 1
ATOM 1378 C C . THR A 1 93 ? -15.795 6.135 10.754 1.000 27.168 93 THR AAA C 1
ATOM 1379 O O . THR A 1 93 ? -16.289 7.033 11.456 1.000 25.524 93 THR AAA O 1
ATOM 1390 N N . ALA A 1 94 ? -15.768 6.159 9.428 1.000 26.869 94 ALA AAA N 1
ATOM 1391 C CA . ALA A 1 94 ? -16.322 7.258 8.616 1.000 25.671 94 ALA AAA CA 1
ATOM 1392 C C . ALA A 1 94 ? -16.191 6.902 7.131 1.000 24.360 94 ALA AAA C 1
ATOM 1393 O O . ALA A 1 94 ? -15.376 6.018 6.794 1.000 23.058 94 ALA AAA O 1
ATOM 1400 N N . VAL A 1 95 ? -16.953 7.608 6.299 1.000 24.704 95 VAL AAA N 1
ATOM 1401 C CA . VAL A 1 95 ? -16.693 7.751 4.849 1.000 23.548 95 VAL AAA CA 1
ATOM 1402 C C . VAL A 1 95 ? -15.651 8.854 4.640 1.000 24.009 95 VAL AAA C 1
ATOM 1403 O O . VAL A 1 95 ? -15.796 9.941 5.182 1.000 23.948 95 VAL AAA O 1
ATOM 1416 N N . TYR A 1 96 ? -14.597 8.527 3.924 1.000 22.467 96 TYR AAA N 1
ATOM 1417 C CA . TYR A 1 96 ? -13.446 9.394 3.679 1.000 22.433 96 TYR AAA CA 1
ATOM 1418 C C . TYR A 1 96 ? -13.525 9.874 2.246 1.000 21.484 96 TYR AAA C 1
ATOM 1419 O O . TYR A 1 96 ? -13.756 9.059 1.345 1.000 21.644 96 TYR AAA O 1
ATOM 1437 N N . TYR A 1 97 ? -13.344 11.191 2.088 1.000 21.582 97 TYR AAA N 1
ATOM 1438 C CA . TYR A 1 97 ? -13.446 11.936 0.815 1.000 22.294 97 TYR AAA CA 1
ATOM 1439 C C . TYR A 1 97 ? -12.176 12.761 0.600 1.000 21.840 97 TYR AAA C 1
ATOM 1440 O O . TYR A 1 97 ? -11.675 13.290 1.552 1.000 22.879 97 TYR AAA O 1
ATOM 1458 N N A CYS A 1 98 ? -11.612 12.796 -0.630 0.500 21.609 98 CYS AAA N 1
ATOM 1459 N N B CYS A 1 98 ? -11.755 12.834 -0.664 0.500 21.295 98 CYS AAA N 1
ATOM 1460 C CA A CYS A 1 98 ? -10.557 13.784 -1.034 0.500 21.735 98 CYS AAA CA 1
ATOM 1461 C CA B CYS A 1 98 ? -10.709 13.738 -1.184 0.500 21.147 98 CYS AAA CA 1
ATOM 1462 C C A CYS A 1 98 ? -11.215 14.908 -1.853 0.500 21.203 98 CYS AAA C 1
ATOM 1463 C C B CYS A 1 98 ? -11.353 14.969 -1.825 0.500 20.732 98 CYS AAA C 1
ATOM 1464 O O A CYS A 1 98 ? -12.106 14.629 -2.691 0.500 19.828 98 CYS AAA O 1
ATOM 1465 O O B CYS A 1 98 ? -12.358 14.836 -2.545 0.500 19.229 98 CYS AAA O 1
ATOM 1478 N N . ASN A 1 99 ? -10.772 16.135 -1.610 1.000 19.959 99 ASN AAA N 1
ATOM 1479 C CA . ASN A 1 99 ? -11.284 17.341 -2.303 1.000 20.170 99 ASN AAA CA 1
ATOM 1480 C C . ASN A 1 99 ? -10.180 18.390 -2.212 1.000 19.305 99 ASN AAA C 1
ATOM 1481 O O . ASN A 1 99 ? -9.221 18.177 -1.460 1.000 17.689 99 ASN AAA O 1
ATOM 1492 N N . PHE A 1 100 ? -10.431 19.537 -2.834 1.000 19.546 100 PHE AAA N 1
ATOM 1493 C CA . PHE A 1 100 ? -9.576 20.742 -2.657 1.000 20.518 100 PHE AAA CA 1
ATOM 1494 C C . PHE A 1 100 ? -9.601 21.162 -1.189 1.000 19.366 100 PHE AAA C 1
ATOM 1495 O O . PHE A 1 100 ? -10.605 20.870 -0.536 1.000 20.085 100 PHE AAA O 1
ATOM 1512 N N . ALA A 1 101 ? -8.511 21.749 -0.711 1.000 18.333 101 ALA AAA N 1
ATOM 1513 C CA . ALA A 1 101 ? -8.403 22.310 0.635 1.000 18.354 101 ALA AAA CA 1
ATOM 1514 C C . ALA A 1 101 ? -7.682 23.667 0.561 1.000 19.141 101 ALA AAA C 1
ATOM 1515 O O . ALA A 1 101 ? -6.558 23.795 1.045 1.000 18.758 101 ALA AAA O 1
ATOM 1522 N N . PRO A 1 102 ? -8.302 24.735 -0.039 1.000 19.772 102 PRO AAA N 1
ATOM 1523 C CA . PRO A 1 102 ? -7.640 26.035 -0.226 1.000 19.297 102 PRO AAA CA 1
ATOM 1524 C C . PRO A 1 102 ? -7.169 26.520 1.134 1.000 19.136 102 PRO AAA C 1
ATOM 1525 O O . PRO A 1 102 ? -7.955 26.408 2.030 1.000 18.550 102 PRO AAA O 1
ATOM 1536 N N . GLY A 1 103 ? -5.967 27.053 1.241 1.000 19.549 103 GLY AAA N 1
ATOM 1537 C CA . GLY A 1 103 ? -5.433 27.644 2.479 1.000 19.778 103 GLY AAA CA 1
ATOM 1538 C C . GLY A 1 103 ? -5.207 26.619 3.542 1.000 18.933 103 GLY AAA C 1
ATOM 1539 O O . GLY A 1 103 ? -5.124 27.001 4.676 1.000 20.839 103 GLY AAA O 1
ATOM 1543 N N . LEU A 1 104 ? -5.126 25.353 3.138 1.000 19.036 104 LEU AAA N 1
ATOM 1544 C CA . LEU A 1 104 ? -5.101 24.144 3.993 1.000 19.361 104 LEU AAA CA 1
ATOM 1545 C C . LEU A 1 104 ? -6.276 24.121 4.976 1.000 22.047 104 LEU AAA C 1
ATOM 1546 O O . LEU A 1 104 ? -6.140 23.607 6.062 1.000 22.581 104 LEU AAA O 1
ATOM 1562 N N . GLN A 1 105 ? -7.446 24.538 4.516 1.000 21.337 105 GLN AAA N 1
ATOM 1563 C CA . GLN A 1 105 ? -8.698 24.575 5.237 1.000 22.486 105 GLN AAA CA 1
ATOM 1564 C C . GLN A 1 105 ? -9.772 24.048 4.294 1.000 21.915 105 GLN AAA C 1
ATOM 1565 O O . GLN A 1 105 ? -9.541 23.764 3.084 1.000 20.629 105 GLN AAA O 1
ATOM 1579 N N . SER A 1 106 ? -10.970 23.956 4.835 1.000 23.655 106 SER AAA N 1
ATOM 1580 C CA . SER A 1 106 ? -12.094 23.284 4.186 1.000 25.990 106 SER AAA CA 1
ATOM 1581 C C . SER A 1 106 ? -12.572 24.070 2.975 1.000 26.500 106 SER AAA C 1
ATOM 1582 O O . SER A 1 106 ? -12.635 25.336 3.043 1.000 25.154 106 SER AAA O 1
ATOM 1590 N N . VAL A 1 107 ? -12.780 23.367 1.872 1.000 25.853 107 VAL AAA N 1
ATOM 1591 C CA . VAL A 1 107 ? -13.497 23.850 0.666 1.000 30.474 107 VAL AAA CA 1
ATOM 1592 C C . VAL A 1 107 ? -14.981 24.074 1.012 1.000 34.828 107 VAL AAA C 1
ATOM 1593 O O . VAL A 1 107 ? -15.515 23.311 1.851 1.000 33.169 107 VAL AAA O 1
ATOM 1606 N N . ARG A 1 108 ? -15.661 24.977 0.293 1.000 42.366 108 ARG AAA N 1
ATOM 1607 C CA . ARG A 1 108 ? -17.162 25.025 0.211 1.000 49.168 108 ARG AAA CA 1
ATOM 1608 C C . ARG A 1 108 ? -17.588 24.549 -1.190 1.000 45.869 108 ARG AAA C 1
ATOM 1609 O O . ARG A 1 108 ? -17.354 25.280 -2.123 1.000 43.779 108 ARG AAA O 1
ATOM 1630 N N . SER A 1 109 ? -18.071 23.307 -1.354 1.000 48.378 109 SER AAA N 1
ATOM 1631 C CA . SER A 1 109 ? -18.414 22.660 -2.665 1.000 49.308 109 SER AAA CA 1
ATOM 1632 C C . SER A 1 109 ? -19.608 21.697 -2.565 1.000 55.182 109 SER AAA C 1
ATOM 1633 O O . SER A 1 109 ? -19.799 21.044 -1.509 1.000 52.881 109 SER AAA O 1
ATOM 1641 N N . GLY A 1 110 ? -20.343 21.594 -3.676 1.000 59.481 110 GLY AAA N 1
ATOM 1642 C CA . GLY A 1 110 ? -21.444 20.639 -3.885 1.000 60.971 110 GLY AAA CA 1
ATOM 1643 C C . GLY A 1 110 ? -21.000 19.471 -4.749 1.000 60.843 110 GLY AAA C 1
ATOM 1644 O O . GLY A 1 110 ? -21.924 18.611 -5.029 1.000 62.338 110 GLY AAA O 1
ATOM 1648 N N . SER A 1 111 ? -19.676 19.449 -5.109 1.000 53.280 111 SER AAA N 1
ATOM 1649 C CA . SER A 1 111 ? -18.961 18.441 -5.951 1.000 44.773 111 SER AAA CA 1
ATOM 1650 C C . SER A 1 111 ? -18.051 17.556 -5.083 1.000 39.260 111 SER AAA C 1
ATOM 1651 O O . SER A 1 111 ? -16.947 17.956 -4.791 1.000 36.427 111 SER AAA O 1
ATOM 1659 N N . TRP A 1 112 ? -18.542 16.362 -4.781 1.000 34.227 112 TRP AAA N 1
ATOM 1660 C CA . TRP A 1 112 ? -17.920 15.309 -3.937 1.000 31.844 112 TRP AAA CA 1
ATOM 1661 C C . TRP A 1 112 ? -17.934 14.004 -4.715 1.000 32.020 112 TRP AAA C 1
ATOM 1662 O O . TRP A 1 112 ? -18.952 13.746 -5.400 1.000 33.608 112 TRP AAA O 1
ATOM 1683 N N . GLY A 1 113 ? -16.880 13.199 -4.637 1.000 29.138 113 GLY AAA N 1
ATOM 1684 C CA . GLY A 1 113 ? -16.970 11.829 -5.154 1.000 29.598 113 GLY AAA CA 1
ATOM 1685 C C . GLY A 1 113 ? -17.756 10.972 -4.188 1.000 29.840 113 GLY AAA C 1
ATOM 1686 O O . GLY A 1 113 ? -18.245 11.479 -3.147 1.000 28.774 113 GLY AAA O 1
ATOM 1690 N N . GLN A 1 114 ? -17.776 9.679 -4.459 1.000 31.510 114 GLN AAA N 1
ATOM 1691 C CA . GLN A 1 114 ? -18.447 8.641 -3.641 1.000 34.786 114 GLN AAA CA 1
ATOM 1692 C C . GLN A 1 114 ? -17.727 8.384 -2.294 1.000 30.499 114 GLN AAA C 1
ATOM 1693 O O . GLN A 1 114 ? -18.331 7.805 -1.335 1.000 29.038 114 GLN AAA O 1
ATOM 1707 N N . GLY A 1 115 ? -16.452 8.715 -2.166 1.000 26.341 115 GLY AAA N 1
ATOM 1708 C CA . GLY A 1 115 ? -15.798 8.432 -0.889 1.000 24.868 115 GLY AAA CA 1
ATOM 1709 C C . GLY A 1 115 ? -15.450 6.946 -0.765 1.000 25.140 115 GLY AAA C 1
ATOM 1710 O O . GLY A 1 115 ? -15.784 6.154 -1.632 1.000 24.722 115 GLY AAA O 1
ATOM 1714 N N . THR A 1 116 ? -14.733 6.608 0.309 1.000 25.130 116 THR AAA N 1
ATOM 1715 C CA . THR A 1 116 ? -14.280 5.249 0.689 1.000 24.390 116 THR AAA CA 1
ATOM 1716 C C . THR A 1 116 ? -14.620 5.072 2.187 1.000 25.578 116 THR AAA C 1
ATOM 1717 O O . THR A 1 116 ? -14.151 5.821 3.038 1.000 23.439 116 THR AAA O 1
ATOM 1728 N N . GLN A 1 117 ? -15.446 4.069 2.461 1.000 26.107 117 GLN AAA N 1
ATOM 1729 C CA . GLN A 1 117 ? -15.876 3.665 3.811 1.000 27.234 117 GLN AAA CA 1
ATOM 1730 C C . GLN A 1 117 ? -14.680 3.014 4.496 1.000 25.377 117 GLN AAA C 1
ATOM 1731 O O . GLN A 1 117 ? -14.077 2.096 3.921 1.000 25.017 117 GLN AAA O 1
ATOM 1745 N N . VAL A 1 118 ? -14.392 3.519 5.689 1.000 26.662 118 VAL AAA N 1
ATOM 1746 C CA . VAL A 1 118 ? -13.435 2.979 6.691 1.000 25.446 118 VAL AAA CA 1
ATOM 1747 C C . VAL A 1 118 ? -14.249 2.593 7.942 1.000 25.131 118 VAL AAA C 1
ATOM 1748 O O . VAL A 1 118 ? -14.887 3.454 8.524 1.000 25.587 118 VAL AAA O 1
ATOM 1761 N N . THR A 1 119 ? -14.242 1.313 8.285 1.000 25.981 119 THR AAA N 1
ATOM 1762 C CA . THR A 1 119 ? -14.904 0.715 9.475 1.000 27.470 119 THR AAA CA 1
ATOM 1763 C C . THR A 1 119 ? -13.801 0.089 10.335 1.000 28.069 119 THR AAA C 1
ATOM 1764 O O . THR A 1 119 ? -13.093 -0.792 9.792 1.000 26.677 119 THR AAA O 1
ATOM 1775 N N . VAL A 1 120 ? -13.639 0.561 11.580 1.000 27.938 120 VAL AAA N 1
ATOM 1776 C CA . VAL A 1 120 ? -12.652 0.038 12.565 1.000 30.211 120 VAL AAA CA 1
ATOM 1777 C C . VAL A 1 120 ? -13.461 -0.661 13.694 1.000 33.742 120 VAL AAA C 1
ATOM 1778 O O . VAL A 1 120 ? -14.113 0.050 14.502 1.000 31.322 120 VAL AAA O 1
ATOM 1791 N N . SER A 1 121 ? -13.399 -1.980 13.810 1.000 36.874 121 SER AAA N 1
ATOM 1792 C CA . SER A 1 121 ? -14.060 -2.669 14.959 1.000 44.471 121 SER AAA CA 1
ATOM 1793 C C . SER A 1 121 ? -13.097 -2.830 16.146 1.000 48.373 121 SER AAA C 1
ATOM 1794 O O . SER A 1 121 ? -11.903 -3.075 15.917 1.000 47.261 121 SER AAA O 1
ATOM 1802 N N . SER A 1 122 ? -13.636 -2.800 17.376 1.000 58.771 122 SER AAA N 1
ATOM 1803 C CA . SER A 1 122 ? -12.921 -3.069 18.668 1.000 63.927 122 SER AAA CA 1
ATOM 1804 C C . SER A 1 122 ? -12.449 -4.524 18.790 1.000 63.331 122 SER AAA C 1
ATOM 1805 O O . SER A 1 122 ? -13.128 -5.446 18.356 1.000 71.175 122 SER AAA O 1
ATOM 1813 N N . GLU B 2 29 ? 27.577 27.819 -6.632 1.000 64.045 10 GLU BBB N 1
ATOM 1814 C CA . GLU B 2 29 ? 26.903 27.999 -7.983 1.000 65.437 10 GLU BBB CA 1
ATOM 1815 C C . GLU B 2 29 ? 25.594 28.812 -7.833 1.000 62.725 10 GLU BBB C 1
ATOM 1816 O O . GLU B 2 29 ? 24.798 28.591 -6.913 1.000 71.633 10 GLU BBB O 1
ATOM 1828 N N . PRO B 2 30 ? 25.314 29.792 -8.739 1.000 57.195 11 PRO BBB N 1
ATOM 1829 C CA . PRO B 2 30 ? 24.356 30.871 -8.484 1.000 49.955 11 PRO BBB CA 1
ATOM 1830 C C . PRO B 2 30 ? 22.975 30.778 -9.157 1.000 40.650 11 PRO BBB C 1
ATOM 1831 O O . PRO B 2 30 ? 22.375 31.801 -9.323 1.000 36.253 11 PRO BBB O 1
ATOM 1842 N N . SER B 2 31 ? 22.524 29.593 -9.555 1.000 34.382 12 SER BBB N 1
ATOM 1843 C CA . SER B 2 31 ? 21.187 29.473 -10.188 1.000 33.119 12 SER BBB CA 1
ATOM 1844 C C . SER B 2 31 ? 20.118 29.856 -9.140 1.000 33.199 12 SER BBB C 1
ATOM 1845 O O . SER B 2 31 ? 19.011 30.294 -9.568 1.000 29.444 12 SER BBB O 1
ATOM 1853 N N . ALA B 2 32 ? 20.383 29.684 -7.829 1.000 32.025 13 ALA BBB N 1
ATOM 1854 C CA . ALA B 2 32 ? 19.441 30.121 -6.753 1.000 32.012 13 ALA BBB CA 1
ATOM 1855 C C . ALA B 2 32 ? 19.259 31.642 -6.792 1.000 32.804 13 ALA BBB C 1
ATOM 1856 O O . ALA B 2 32 ? 18.045 32.102 -6.714 1.000 30.580 13 ALA BBB O 1
ATOM 1863 N N . ASP B 2 33 ? 20.357 32.406 -6.965 1.000 30.757 14 ASP BBB N 1
ATOM 1864 C CA . ASP B 2 33 ? 20.223 33.872 -7.114 1.000 30.869 14 ASP BBB CA 1
ATOM 1865 C C . ASP B 2 33 ? 19.597 34.211 -8.479 1.000 25.203 14 ASP BBB C 1
ATOM 1866 O O . ASP B 2 33 ? 18.851 35.183 -8.555 1.000 23.242 14 ASP BBB O 1
ATOM 1875 N N . TRP B 2 34 ? 19.900 33.498 -9.554 1.000 22.856 15 TRP BBB N 1
ATOM 1876 C CA . TRP B 2 34 ? 19.312 33.830 -10.888 1.000 21.602 15 TRP BBB CA 1
ATOM 1877 C C . TRP B 2 34 ? 17.775 33.620 -10.838 1.000 19.065 15 TRP BBB C 1
ATOM 1878 O O . TRP B 2 34 ? 17.087 34.531 -11.311 1.000 18.195 15 TRP BBB O 1
ATOM 1899 N N . LEU B 2 35 ? 17.306 32.538 -10.207 1.000 18.353 16 LEU BBB N 1
ATOM 1900 C CA . LEU B 2 35 ? 15.830 32.271 -10.137 1.000 19.109 16 LEU BBB CA 1
ATOM 1901 C C . LEU B 2 35 ? 15.141 33.344 -9.287 1.000 18.638 16 LEU BBB C 1
ATOM 1902 O O . LEU B 2 35 ? 14.069 33.866 -9.689 1.000 18.125 16 LEU BBB O 1
ATOM 1918 N N . ALA B 2 36 ? 15.655 33.642 -8.120 1.000 19.714 17 ALA BBB N 1
ATOM 1919 C CA . ALA B 2 36 ? 15.056 34.658 -7.242 1.000 20.063 17 ALA BBB CA 1
ATOM 1920 C C . ALA B 2 36 ? 15.003 36.021 -7.965 1.000 20.157 17 ALA BBB C 1
ATOM 1921 O O . ALA B 2 36 ? 13.974 36.701 -7.891 1.000 19.175 17 ALA BBB O 1
ATOM 1928 N N . THR B 2 37 ? 16.088 36.427 -8.625 1.000 20.253 18 THR BBB N 1
ATOM 1929 C CA . THR B 2 37 ? 16.182 37.735 -9.288 1.000 22.358 18 THR BBB CA 1
ATOM 1930 C C . THR B 2 37 ? 15.146 37.772 -10.404 1.000 20.807 18 THR BBB C 1
ATOM 1931 O O . THR B 2 37 ? 14.489 38.766 -10.566 1.000 20.685 18 THR BBB O 1
ATOM 1942 N N . ALA B 2 38 ? 15.063 36.731 -11.210 1.000 19.289 19 ALA BBB N 1
ATOM 1943 C CA . ALA B 2 38 ? 14.126 36.703 -12.348 1.000 18.426 19 ALA BBB CA 1
ATOM 1944 C C . ALA B 2 38 ? 12.693 36.788 -11.795 1.000 16.803 19 ALA BBB C 1
ATOM 1945 O O . ALA B 2 38 ? 11.909 37.511 -12.403 1.000 16.819 19 ALA BBB O 1
ATOM 1952 N N . ALA B 2 39 ? 12.370 36.074 -10.721 1.000 16.692 20 ALA BBB N 1
ATOM 1953 C CA . ALA B 2 39 ? 11.040 36.105 -10.065 1.000 15.942 20 ALA BBB CA 1
ATOM 1954 C C . ALA B 2 39 ? 10.749 37.534 -9.557 1.000 16.120 20 ALA BBB C 1
ATOM 1955 O O . ALA B 2 39 ? 9.627 38.067 -9.770 1.000 17.183 20 ALA BBB O 1
ATOM 1962 N N . ALA B 2 40 ? 11.708 38.133 -8.852 1.000 16.301 21 ALA BBB N 1
ATOM 1963 C CA . ALA B 2 40 ? 11.632 39.509 -8.321 1.000 17.278 21 ALA BBB CA 1
ATOM 1964 C C . ALA B 2 40 ? 11.352 40.527 -9.414 1.000 18.312 21 ALA BBB C 1
ATOM 1965 O O . ALA B 2 40 ? 10.614 41.489 -9.141 1.000 18.138 21 ALA BBB O 1
ATOM 1972 N N . ARG B 2 41 ? 11.852 40.284 -10.631 1.000 20.381 22 ARG BBB N 1
ATOM 1973 C CA . ARG B 2 41 ? 11.718 41.182 -11.789 1.000 22.185 22 ARG BBB CA 1
ATOM 1974 C C . ARG B 2 41 ? 10.486 40.860 -12.620 1.000 22.486 22 ARG BBB C 1
ATOM 1975 O O . ARG B 2 41 ? 10.255 41.563 -13.581 1.000 23.161 22 ARG BBB O 1
ATOM 1996 N N . GLY B 2 42 ? 9.761 39.796 -12.304 1.000 20.293 23 GLY BBB N 1
ATOM 1997 C CA . GLY B 2 42 ? 8.557 39.428 -13.022 1.000 20.764 23 GLY BBB CA 1
ATOM 1998 C C . GLY B 2 42 ? 8.842 38.924 -14.414 1.000 21.301 23 GLY BBB C 1
ATOM 1999 O O . GLY B 2 42 ? 7.946 39.062 -15.263 1.000 21.816 23 GLY BBB O 1
ATOM 2003 N N . ARG B 2 43 ? 9.981 38.277 -14.631 1.000 20.944 24 ARG BBB N 1
ATOM 2004 C CA . ARG B 2 43 ? 10.455 37.852 -15.961 1.000 22.848 24 ARG BBB CA 1
ATOM 2005 C C . ARG B 2 43 ? 10.045 36.422 -16.175 1.000 20.019 24 ARG BBB C 1
ATOM 2006 O O . ARG B 2 43 ? 10.817 35.545 -15.838 1.000 18.122 24 ARG BBB O 1
ATOM 2027 N N . VAL B 2 44 ? 8.828 36.227 -16.675 1.000 20.042 25 VAL BBB N 1
ATOM 2028 C CA . VAL B 2 44 ? 8.143 34.900 -16.705 1.000 20.069 25 VAL BBB CA 1
ATOM 2029 C C . VAL B 2 44 ? 9.019 33.933 -17.479 1.000 18.406 25 VAL BBB C 1
ATOM 2030 O O . VAL B 2 44 ? 9.270 32.835 -16.984 1.000 18.420 25 VAL BBB O 1
ATOM 2043 N N . GLU B 2 45 ? 9.405 34.296 -18.700 1.000 20.153 26 GLU BBB N 1
ATOM 2044 C CA . GLU B 2 45 ? 10.130 33.364 -19.619 1.000 20.097 26 GLU BBB CA 1
ATOM 2045 C C . GLU B 2 45 ? 11.515 33.004 -19.033 1.000 21.234 26 GLU BBB C 1
ATOM 2046 O O . GLU B 2 45 ? 11.978 31.796 -19.093 1.000 20.040 26 GLU BBB O 1
ATOM 2058 N N . GLU B 2 46 ? 12.174 33.953 -18.388 1.000 20.986 27 GLU BBB N 1
ATOM 2059 C CA . GLU B 2 46 ? 13.426 33.650 -17.652 1.000 20.676 27 GLU BBB CA 1
ATOM 2060 C C . GLU B 2 46 ? 13.190 32.691 -16.477 1.000 18.104 27 GLU BBB C 1
ATOM 2061 O O . GLU B 2 46 ? 13.922 31.743 -16.352 1.000 17.474 27 GLU BBB O 1
ATOM 2073 N N . VAL B 2 47 ? 12.185 32.892 -15.622 1.000 16.367 28 VAL BBB N 1
ATOM 2074 C CA . VAL B 2 47 ? 11.798 31.912 -14.558 1.000 16.595 28 VAL BBB CA 1
ATOM 2075 C C . VAL B 2 47 ? 11.551 30.537 -15.169 1.000 17.770 28 VAL BBB C 1
ATOM 2076 O O . VAL B 2 47 ? 12.143 29.541 -14.643 1.000 18.044 28 VAL BBB O 1
ATOM 2089 N N . ARG B 2 48 ? 10.733 30.469 -16.226 1.000 18.246 29 ARG BBB N 1
ATOM 2090 C CA . ARG B 2 48 ? 10.379 29.212 -16.915 1.000 19.799 29 ARG BBB CA 1
ATOM 2091 C C . ARG B 2 48 ? 11.649 28.472 -17.356 1.000 19.725 29 ARG BBB C 1
ATOM 2092 O O . ARG B 2 48 ? 11.769 27.282 -16.997 1.000 21.245 29 ARG BBB O 1
ATOM 2113 N N . ALA B 2 49 ? 12.582 29.154 -18.049 1.000 19.653 30 ALA BBB N 1
ATOM 2114 C CA . ALA B 2 49 ? 13.844 28.540 -18.565 1.000 19.326 30 ALA BBB CA 1
ATOM 2115 C C . ALA B 2 49 ? 14.721 28.056 -17.433 1.000 19.503 30 ALA BBB C 1
ATOM 2116 O O . ALA B 2 49 ? 15.262 26.934 -17.514 1.000 20.255 30 ALA BBB O 1
ATOM 2123 N N . LEU B 2 50 ? 14.781 28.812 -16.339 1.000 19.174 31 LEU BBB N 1
ATOM 2124 C CA . LEU B 2 50 ? 15.602 28.422 -15.168 1.000 19.493 31 LEU BBB CA 1
ATOM 2125 C C . LEU B 2 50 ? 15.002 27.188 -14.498 1.000 20.127 31 LEU BBB C 1
ATOM 2126 O O . LEU B 2 50 ? 15.729 26.284 -14.133 1.000 19.416 31 LEU BBB O 1
ATOM 2142 N N . LEU B 2 51 ? 13.694 27.154 -14.294 1.000 19.226 32 LEU BBB N 1
ATOM 2143 C CA . LEU B 2 51 ? 13.018 25.997 -13.663 1.000 21.191 32 LEU BBB CA 1
ATOM 2144 C C . LEU B 2 51 ? 13.204 24.778 -14.555 1.000 23.070 32 LEU BBB C 1
ATOM 2145 O O . LEU B 2 51 ? 13.420 23.691 -13.997 1.000 24.224 32 LEU BBB O 1
ATOM 2161 N N . GLU B 2 52 ? 13.070 24.956 -15.872 1.000 24.588 33 GLU BBB N 1
ATOM 2162 C CA . GLU B 2 52 ? 13.161 23.842 -16.844 1.000 26.245 33 GLU BBB CA 1
ATOM 2163 C C . GLU B 2 52 ? 14.586 23.252 -16.797 1.000 27.837 33 GLU BBB C 1
ATOM 2164 O O . GLU B 2 52 ? 14.746 21.996 -16.924 1.000 30.285 33 GLU BBB O 1
ATOM 2176 N N . ALA B 2 53 ? 15.590 24.072 -16.546 1.000 29.160 34 ALA BBB N 1
ATOM 2177 C CA . ALA B 2 53 ? 16.982 23.609 -16.470 1.000 30.823 34 ALA BBB CA 1
ATOM 2178 C C . ALA B 2 53 ? 17.315 23.062 -15.076 1.000 33.687 34 ALA BBB C 1
ATOM 2179 O O . ALA B 2 53 ? 18.477 22.693 -14.941 1.000 37.820 34 ALA BBB O 1
ATOM 2186 N N . GLY B 2 54 ? 16.398 23.051 -14.098 1.000 29.128 35 GLY BBB N 1
ATOM 2187 C CA . GLY B 2 54 ? 16.574 22.368 -12.813 1.000 28.692 35 GLY BBB CA 1
ATOM 2188 C C . GLY B 2 54 ? 16.933 23.300 -11.663 1.000 28.179 35 GLY BBB C 1
ATOM 2189 O O . GLY B 2 54 ? 17.291 22.760 -10.596 1.000 30.067 35 GLY BBB O 1
ATOM 2193 N N . ALA B 2 55 ? 16.776 24.622 -11.818 1.000 25.927 36 ALA BBB N 1
ATOM 2194 C CA . ALA B 2 55 ? 16.869 25.585 -10.698 1.000 26.277 36 ALA BBB CA 1
ATOM 2195 C C . ALA B 2 55 ? 15.836 25.158 -9.640 1.000 27.094 36 ALA BBB C 1
ATOM 2196 O O . ALA B 2 55 ? 14.661 24.898 -9.979 1.000 25.270 36 ALA BBB O 1
ATOM 2203 N N . LEU B 2 56 ? 16.242 25.066 -8.381 1.000 28.748 37 LEU BBB N 1
ATOM 2204 C CA . LEU B 2 56 ? 15.324 24.488 -7.382 1.000 29.960 37 LEU BBB CA 1
ATOM 2205 C C . LEU B 2 56 ? 14.414 25.604 -6.892 1.000 26.858 37 LEU BBB C 1
ATOM 2206 O O . LEU B 2 56 ? 14.913 26.643 -6.449 1.000 25.705 37 LEU BBB O 1
ATOM 2222 N N . PRO B 2 57 ? 13.059 25.435 -7.003 1.000 26.621 38 PRO BBB N 1
ATOM 2223 C CA . PRO B 2 57 ? 12.130 26.520 -6.681 1.000 25.078 38 PRO BBB CA 1
ATOM 2224 C C . PRO B 2 57 ? 12.142 26.962 -5.212 1.000 24.724 38 PRO BBB C 1
ATOM 2225 O O . PRO B 2 57 ? 11.739 28.075 -4.930 1.000 24.421 38 PRO BBB O 1
ATOM 2236 N N . ASN B 2 58 ? 12.602 26.102 -4.294 1.000 25.014 39 ASN BBB N 1
ATOM 2237 C CA . ASN B 2 58 ? 12.626 26.439 -2.853 1.000 24.932 39 ASN BBB CA 1
ATOM 2238 C C . ASN B 2 58 ? 14.055 26.785 -2.414 1.000 28.099 39 ASN BBB C 1
ATOM 2239 O O . ASN B 2 58 ? 14.253 26.822 -1.217 1.000 29.224 39 ASN BBB O 1
ATOM 2250 N N . ALA B 2 59 ? 15.001 27.076 -3.313 1.000 28.095 40 ALA BBB N 1
ATOM 2251 C CA . ALA B 2 59 ? 16.366 27.485 -2.880 1.000 27.978 40 ALA BBB CA 1
ATOM 2252 C C . ALA B 2 59 ? 16.338 28.938 -2.459 1.000 27.301 40 ALA BBB C 1
ATOM 2253 O O . ALA B 2 59 ? 15.885 29.792 -3.217 1.000 28.832 40 ALA BBB O 1
ATOM 2260 N N . PRO B 2 60 ? 16.815 29.299 -1.249 1.000 28.298 41 PRO BBB N 1
ATOM 2261 C CA . PRO B 2 60 ? 16.890 30.697 -0.846 1.000 31.368 41 PRO BBB CA 1
ATOM 2262 C C . PRO B 2 60 ? 18.069 31.502 -1.446 1.000 33.227 41 PRO BBB C 1
ATOM 2263 O O . PRO B 2 60 ? 19.028 30.952 -1.973 1.000 32.258 41 PRO BBB O 1
ATOM 2274 N N . ASN B 2 61 ? 17.867 32.813 -1.462 1.000 38.935 42 ASN BBB N 1
ATOM 2275 C CA . ASN B 2 61 ? 18.878 33.831 -1.835 1.000 42.584 42 ASN BBB CA 1
ATOM 2276 C C . ASN B 2 61 ? 19.704 34.138 -0.569 1.000 44.585 42 ASN BBB C 1
ATOM 2277 O O . ASN B 2 61 ? 19.289 33.710 0.565 1.000 48.441 42 ASN BBB O 1
ATOM 2288 N N . SER B 2 62 ? 20.782 34.916 -0.727 1.000 47.725 43 SER BBB N 1
ATOM 2289 C CA . SER B 2 62 ? 21.578 35.575 0.352 1.000 49.186 43 SER BBB CA 1
ATOM 2290 C C . SER B 2 62 ? 20.784 36.045 1.584 1.000 46.130 43 SER BBB C 1
ATOM 2291 O O . SER B 2 62 ? 21.425 36.078 2.637 1.000 49.886 43 SER BBB O 1
ATOM 2299 N N . TYR B 2 63 ? 19.536 36.544 1.500 1.000 44.241 44 TYR BBB N 1
ATOM 2300 C CA . TYR B 2 63 ? 18.770 37.036 2.694 1.000 41.991 44 TYR BBB CA 1
ATOM 2301 C C . TYR B 2 63 ? 17.947 35.883 3.268 1.000 41.665 44 TYR BBB C 1
ATOM 2302 O O . TYR B 2 63 ? 17.209 36.132 4.308 1.000 45.550 44 TYR BBB O 1
ATOM 2320 N N . GLY B 2 64 ? 18.169 34.668 2.720 1.000 41.374 45 GLY BBB N 1
ATOM 2321 C CA . GLY B 2 64 ? 17.425 33.453 3.108 1.000 40.317 45 GLY BBB CA 1
ATOM 2322 C C . GLY B 2 64 ? 16.001 33.499 2.583 1.000 37.062 45 GLY BBB C 1
ATOM 2323 O O . GLY B 2 64 ? 15.055 32.963 3.257 1.000 36.835 45 GLY BBB O 1
ATOM 2327 N N . ARG B 2 65 ? 15.824 34.186 1.449 1.000 33.901 46 ARG BBB N 1
ATOM 2328 C CA . ARG B 2 65 ? 14.476 34.410 0.858 1.000 30.226 46 ARG BBB CA 1
ATOM 2329 C C . ARG B 2 65 ? 14.348 33.579 -0.400 1.000 27.795 46 ARG BBB C 1
ATOM 2330 O O . ARG B 2 65 ? 15.222 33.670 -1.258 1.000 26.997 46 ARG BBB O 1
ATOM 2351 N N . ARG B 2 66 ? 13.223 32.862 -0.519 1.000 26.758 47 ARG BBB N 1
ATOM 2352 C CA . ARG B 2 66 ? 12.930 31.998 -1.676 1.000 25.793 47 ARG BBB CA 1
ATOM 2353 C C . ARG B 2 66 ? 12.279 32.813 -2.790 1.000 21.444 47 ARG BBB C 1
ATOM 2354 O O . ARG B 2 66 ? 11.690 33.863 -2.554 1.000 18.974 47 ARG BBB O 1
ATOM 2375 N N . PRO B 2 67 ? 12.375 32.322 -4.037 1.000 20.106 48 PRO BBB N 1
ATOM 2376 C CA . PRO B 2 67 ? 11.708 32.968 -5.165 1.000 19.105 48 PRO BBB CA 1
ATOM 2377 C C . PRO B 2 67 ? 10.230 33.399 -4.906 1.000 18.147 48 PRO BBB C 1
ATOM 2378 O O . PRO B 2 67 ? 9.873 34.517 -5.243 1.000 16.545 48 PRO BBB O 1
ATOM 2389 N N . ILE B 2 68 ? 9.431 32.541 -4.283 1.000 18.263 49 ILE BBB N 1
ATOM 2390 C CA . ILE B 2 68 ? 7.9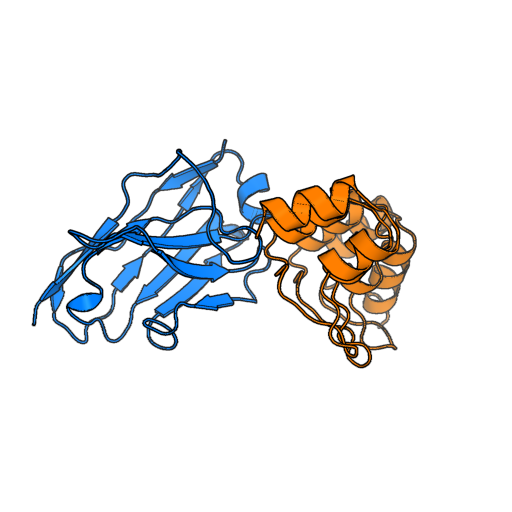75 32.771 -3.978 1.000 18.507 49 ILE BBB CA 1
ATOM 2391 C C . ILE B 2 68 ? 7.864 33.945 -2.991 1.000 17.511 49 ILE BBB C 1
ATOM 2392 O O . ILE B 2 68 ? 6.855 34.656 -3.030 1.000 17.079 49 ILE BBB O 1
ATOM 2408 N N . GLN B 2 69 ? 8.907 34.190 -2.192 1.000 17.215 50 GLN BBB N 1
ATOM 2409 C CA . GLN B 2 69 ? 8.902 35.318 -1.229 1.000 18.284 50 GLN BBB CA 1
ATOM 2410 C C . GLN B 2 69 ? 9.282 36.625 -1.922 1.000 18.968 50 GLN BBB C 1
ATOM 2411 O O . GLN B 2 69 ? 8.707 37.654 -1.560 1.000 20.116 50 GLN BBB O 1
ATOM 2425 N N . VAL B 2 70 ? 10.244 36.612 -2.837 1.000 17.836 51 VAL BBB N 1
ATOM 2426 C CA . VAL B 2 70 ? 10.797 37.861 -3.413 1.000 17.712 51 VAL BBB CA 1
ATOM 2427 C C . VAL B 2 70 ? 10.085 38.223 -4.698 1.000 17.505 51 VAL BBB C 1
ATOM 2428 O O . VAL B 2 70 ? 10.289 39.344 -5.141 1.000 18.369 51 VAL BBB O 1
ATOM 2441 N N A MET B 2 71 ? 9.228 37.344 -5.225 0.500 17.182 52 MET BBB N 1
ATOM 2442 N N B MET B 2 71 ? 9.238 37.339 -5.230 0.500 18.154 52 MET BBB N 1
ATOM 2443 C CA A MET B 2 71 ? 8.592 37.533 -6.551 0.500 16.389 52 MET BBB CA 1
ATOM 2444 C CA B MET B 2 71 ? 8.601 37.531 -6.554 0.500 17.932 52 MET BBB CA 1
ATOM 2445 C C A MET B 2 71 ? 7.842 38.874 -6.634 0.500 17.274 52 MET BBB C 1
ATOM 2446 C C B MET B 2 71 ? 7.843 38.869 -6.635 0.500 18.188 52 MET BBB C 1
ATOM 2447 O O A MET B 2 71 ? 7.286 39.353 -5.631 0.500 17.320 52 MET BBB O 1
ATOM 2448 O O B MET B 2 71 ? 7.281 39.338 -5.630 0.500 18.161 52 MET BBB O 1
ATOM 2475 N N . MET B 2 72 ? 7.825 39.450 -7.829 1.000 18.403 53 MET BBB N 1
ATOM 2476 C CA . MET B 2 72 ? 6.953 40.552 -8.223 1.000 20.671 53 MET BBB CA 1
ATOM 2477 C C . MET B 2 72 ? 5.481 40.139 -8.003 1.000 20.511 53 MET BBB C 1
ATOM 2478 O O . MET B 2 72 ? 4.970 39.290 -8.739 1.000 20.550 53 MET BBB O 1
ATOM 2492 N N . MET B 2 73 ? 4.842 40.664 -6.957 1.000 20.902 54 MET BBB N 1
ATOM 2493 C CA . MET B 2 73 ? 3.521 40.193 -6.482 1.000 21.309 54 MET BBB CA 1
ATOM 2494 C C . MET B 2 73 ? 2.438 40.539 -7.518 1.000 21.214 54 MET BBB C 1
ATOM 2495 O O . MET B 2 73 ? 1.353 39.886 -7.536 1.000 22.654 54 MET BBB O 1
ATOM 2509 N N . GLY B 2 74 ? 2.728 41.516 -8.370 1.000 20.160 55 GLY BBB N 1
ATOM 2510 C CA . GLY B 2 74 ? 1.967 41.852 -9.586 1.000 21.746 55 GLY BBB CA 1
ATOM 2511 C C . GLY B 2 74 ? 1.978 40.748 -10.641 1.000 21.609 55 GLY BBB C 1
ATOM 2512 O O . GLY B 2 74 ? 1.155 40.836 -11.524 1.000 25.128 55 GLY BBB O 1
ATOM 2516 N N . SER B 2 75 ? 2.806 39.731 -10.573 1.000 19.955 56 SER BBB N 1
ATOM 2517 C CA . SER B 2 75 ? 2.888 38.703 -11.640 1.000 20.152 56 SER BBB CA 1
ATOM 2518 C C . SER B 2 75 ? 2.310 37.405 -11.107 1.000 18.710 56 SER BBB C 1
ATOM 2519 O O . SER B 2 75 ? 3.108 36.531 -10.665 1.000 17.713 56 SER BBB O 1
ATOM 2527 N N . ALA B 2 76 ? 0.988 37.224 -11.231 1.000 16.668 57 ALA BBB N 1
ATOM 2528 C CA . ALA B 2 76 ? 0.342 35.934 -10.884 1.000 16.306 57 ALA BBB CA 1
ATOM 2529 C C . ALA B 2 76 ? 0.920 34.814 -11.720 1.000 18.203 57 ALA BBB C 1
ATOM 2530 O O . ALA B 2 76 ? 1.025 33.694 -11.233 1.000 18.875 57 ALA BBB O 1
ATOM 2537 N N . ARG B 2 77 ? 1.408 35.081 -12.946 1.000 19.628 58 ARG BBB N 1
ATOM 2538 C CA . ARG B 2 77 ? 2.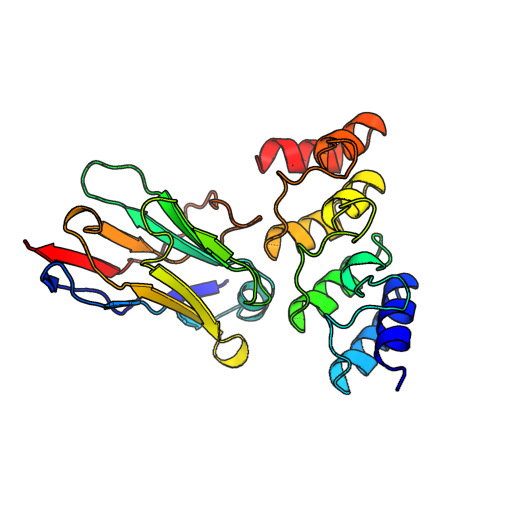035 34.060 -13.802 1.000 20.030 58 ARG BBB CA 1
ATOM 2539 C C . ARG B 2 77 ? 3.335 33.529 -13.198 1.000 17.843 58 ARG BBB C 1
ATOM 2540 O O . ARG B 2 77 ? 3.587 32.312 -13.292 1.000 18.386 58 ARG BBB O 1
ATOM 2561 N N . VAL B 2 78 ? 4.207 34.363 -12.639 1.000 17.422 59 VAL BBB N 1
ATOM 2562 C CA . VAL B 2 78 ? 5.435 33.891 -11.945 1.000 16.726 59 VAL BBB CA 1
ATOM 2563 C C . VAL B 2 78 ? 5.051 32.982 -10.808 1.000 15.507 59 VAL BBB C 1
ATOM 2564 O O . VAL B 2 78 ? 5.678 31.944 -10.665 1.000 15.416 59 VAL BBB O 1
ATOM 2577 N N . ALA B 2 79 ? 4.072 33.377 -10.012 1.000 14.750 60 ALA BBB N 1
ATOM 2578 C CA . ALA B 2 79 ? 3.601 32.605 -8.816 1.000 15.974 60 ALA BBB CA 1
ATOM 2579 C C . ALA B 2 79 ? 3.158 31.205 -9.267 1.000 15.283 60 ALA BBB C 1
ATOM 2580 O O . ALA B 2 79 ? 3.572 30.213 -8.689 1.000 13.792 60 ALA BBB O 1
ATOM 2587 N N . GLU B 2 80 ? 2.294 31.143 -10.281 1.000 17.004 61 GLU BBB N 1
ATOM 2588 C CA . GLU B 2 80 ? 1.801 29.823 -10.737 1.000 19.070 61 GLU BBB CA 1
ATOM 2589 C C . GLU B 2 80 ? 2.875 28.899 -11.291 1.000 17.929 61 GLU BBB C 1
ATOM 2590 O O . GLU B 2 80 ? 2.876 27.717 -11.030 1.000 18.168 61 GLU BBB O 1
ATOM 2602 N N . LEU B 2 81 ? 3.820 29.423 -12.081 1.000 17.728 62 LEU BBB N 1
ATOM 2603 C CA . LEU B 2 81 ? 4.968 28.706 -12.568 1.000 17.887 62 LEU BBB CA 1
ATOM 2604 C C . LEU B 2 81 ? 5.829 28.178 -11.414 1.000 16.659 62 LEU BBB C 1
ATOM 2605 O O . LEU B 2 81 ? 6.185 26.990 -11.473 1.000 17.661 62 LEU BBB O 1
ATOM 2621 N N . LEU B 2 82 ? 6.164 29.011 -10.426 1.000 15.102 63 LEU BBB N 1
ATOM 2622 C CA . LEU B 2 82 ? 6.896 28.590 -9.195 1.000 15.679 63 LEU BBB CA 1
ATOM 2623 C C . LEU B 2 82 ? 6.150 27.436 -8.526 1.000 15.029 63 LEU BBB C 1
ATOM 2624 O O . LEU B 2 82 ? 6.764 26.419 -8.216 1.000 16.651 63 LEU BBB O 1
ATOM 2640 N N . LEU B 2 83 ? 4.866 27.588 -8.321 1.000 16.487 64 LEU BBB N 1
ATOM 2641 C CA . LEU B 2 83 ? 4.033 26.541 -7.652 1.000 18.028 64 LEU BBB CA 1
ATOM 2642 C C . LEU B 2 83 ? 3.896 25.250 -8.489 1.000 19.018 64 LEU BBB C 1
ATOM 2643 O O . LEU B 2 83 ? 3.998 24.147 -7.919 1.000 17.833 64 LEU BBB O 1
ATOM 2659 N N . LEU B 2 84 ? 3.735 25.362 -9.810 1.000 19.693 65 LEU BBB N 1
ATOM 2660 C CA . LEU B 2 84 ? 3.706 24.202 -10.711 1.000 21.952 65 LEU BBB CA 1
ATOM 2661 C C . LEU B 2 84 ? 4.959 23.376 -10.499 1.000 22.458 65 LEU BBB C 1
ATOM 2662 O O . LEU B 2 84 ? 4.887 22.148 -10.522 1.000 21.820 65 LEU BBB O 1
ATOM 2678 N N . HIS B 2 85 ? 6.103 24.027 -10.321 1.000 20.594 66 HIS BBB N 1
ATOM 2679 C CA . HIS B 2 85 ? 7.407 23.358 -10.172 1.000 20.232 66 HIS BBB CA 1
ATOM 2680 C C . HIS B 2 85 ? 7.718 23.009 -8.727 1.000 19.793 66 HIS BBB C 1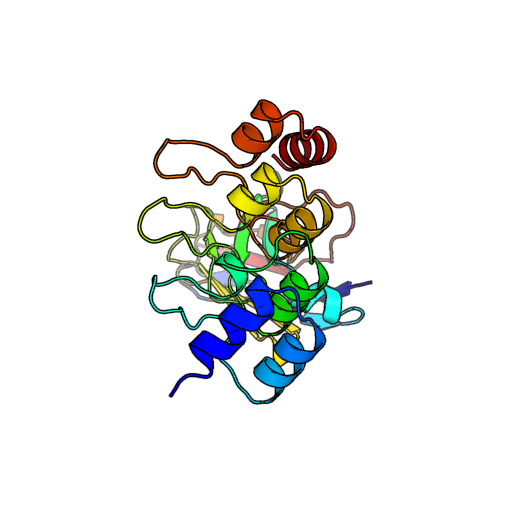
ATOM 2681 O O . HIS B 2 85 ? 8.789 22.537 -8.541 1.000 22.162 66 HIS BBB O 1
ATOM 2696 N N . GLY B 2 86 ? 6.825 23.171 -7.774 1.000 18.155 67 GLY BBB N 1
ATOM 2697 C CA . GLY B 2 86 ? 6.952 22.618 -6.414 1.000 18.794 67 GLY BBB CA 1
ATOM 2698 C C . GLY B 2 86 ? 7.340 23.648 -5.376 1.000 18.594 67 GLY BBB C 1
ATOM 2699 O O . GLY B 2 86 ? 7.654 23.274 -4.258 1.000 19.629 67 GLY BBB O 1
ATOM 2703 N N . ALA B 2 87 ? 7.300 24.942 -5.678 1.000 18.090 68 ALA BBB N 1
ATOM 2704 C CA . ALA B 2 87 ? 7.468 25.979 -4.642 1.000 18.496 68 ALA BBB CA 1
ATOM 2705 C C . ALA B 2 87 ? 6.426 25.853 -3.519 1.000 19.475 68 ALA BBB C 1
ATOM 2706 O O . ALA B 2 87 ? 5.248 25.547 -3.774 1.000 22.059 68 ALA BBB O 1
ATOM 2713 N N . GLU B 2 88 ? 6.859 26.129 -2.273 1.000 20.422 69 GLU BBB N 1
ATOM 2714 C CA . GLU B 2 88 ? 5.993 26.015 -1.084 1.000 20.624 69 GLU BBB CA 1
ATOM 2715 C C . GLU B 2 88 ? 5.477 27.409 -0.772 1.000 21.965 69 GLU BBB C 1
ATOM 2716 O O . GLU B 2 88 ? 6.281 28.345 -0.573 1.000 23.743 69 GLU BBB O 1
ATOM 2728 N N . PRO B 2 89 ? 4.130 27.582 -0.685 1.000 22.231 70 PRO BBB N 1
ATOM 2729 C CA . PRO B 2 89 ? 3.568 28.919 -0.495 1.000 21.620 70 PRO BBB CA 1
ATOM 2730 C C . PRO B 2 89 ? 3.771 29.509 0.911 1.000 22.842 70 PRO BBB C 1
ATOM 2731 O O . PRO B 2 89 ? 3.590 30.709 1.099 1.000 22.800 70 PRO BBB O 1
ATOM 2742 N N . ASN B 2 90 ? 4.020 28.686 1.914 1.000 21.680 71 ASN BBB N 1
ATOM 2743 C CA . ASN B 2 90 ? 3.946 29.155 3.325 1.000 24.896 71 ASN BBB CA 1
ATOM 2744 C C . ASN B 2 90 ? 5.302 29.542 3.931 1.000 27.776 71 ASN BBB C 1
ATOM 2745 O O . ASN B 2 90 ? 5.396 29.623 5.103 1.000 31.995 71 ASN BBB O 1
ATOM 2756 N N A CYS B 2 91 ? 6.359 29.689 3.157 0.500 31.032 72 CYS BBB N 1
ATOM 2757 N N B CYS B 2 91 ? 6.293 29.823 3.100 0.500 29.518 72 CYS BBB N 1
ATOM 2758 C CA A CYS B 2 91 ? 7.699 29.990 3.725 0.500 32.843 72 CYS BBB CA 1
ATOM 2759 C CA B CYS B 2 91 ? 7.680 30.162 3.515 0.500 30.448 72 CYS BBB CA 1
ATOM 2760 C C A CYS B 2 91 ? 7.694 31.436 4.219 0.500 31.950 72 CYS BBB C 1
ATOM 2761 C C B CYS B 2 91 ? 7.626 31.515 4.232 0.500 30.766 72 CYS BBB C 1
ATOM 2762 O O A CYS B 2 91 ? 7.200 32.317 3.483 0.500 34.406 72 CYS BBB O 1
ATOM 2763 O O B CYS B 2 91 ? 6.945 32.423 3.701 0.500 33.118 72 CYS BBB O 1
ATOM 2778 N N . ALA B 2 92 ? 8.216 31.645 5.422 1.000 31.308 73 ALA BBB N 1
ATOM 2779 C CA . ALA B 2 92 ? 8.171 32.909 6.181 1.000 32.361 73 ALA BBB CA 1
ATOM 2780 C C . ALA B 2 92 ? 9.523 33.643 6.084 1.000 33.330 73 ALA BBB C 1
ATOM 2781 O O . ALA B 2 92 ? 10.553 32.971 6.023 1.000 32.529 73 ALA BBB O 1
ATOM 2788 N N . ASP B 2 93 ? 9.502 34.974 6.033 1.000 36.098 74 ASP BBB N 1
ATOM 2789 C CA . ASP B 2 93 ? 10.728 35.800 6.099 1.000 39.623 74 ASP BBB CA 1
ATOM 2790 C C . ASP B 2 93 ? 11.390 35.514 7.448 1.000 45.563 74 ASP BBB C 1
ATOM 2791 O O . ASP B 2 93 ? 10.744 35.685 8.490 1.000 38.388 74 ASP BBB O 1
ATOM 2800 N N . PRO B 2 94 ? 12.676 35.048 7.438 1.000 51.888 75 PRO BBB N 1
ATOM 2801 C CA . PRO B 2 94 ? 13.333 34.549 8.653 1.000 53.588 75 PRO BBB CA 1
ATOM 2802 C C . PRO B 2 94 ? 13.454 35.624 9.753 1.000 53.943 75 PRO BBB C 1
ATOM 2803 O O . PRO B 2 94 ? 13.595 35.226 10.855 1.000 55.932 75 PRO BBB O 1
ATOM 2814 N N . ALA B 2 95 ? 13.308 36.918 9.434 1.000 51.925 76 ALA BBB N 1
ATOM 2815 C CA . ALA B 2 95 ? 13.255 38.069 10.377 1.000 54.183 76 ALA BBB CA 1
ATOM 2816 C C . ALA B 2 95 ? 11.807 38.524 10.672 1.000 58.035 76 ALA BBB C 1
ATOM 2817 O O . ALA B 2 95 ? 11.375 38.431 11.857 1.000 62.828 76 ALA BBB O 1
ATOM 2824 N N . THR B 2 96 ? 11.095 39.029 9.640 1.000 56.066 77 THR BBB N 1
ATOM 2825 C CA . THR B 2 96 ? 9.762 39.707 9.714 1.000 49.998 77 THR BBB CA 1
ATOM 2826 C C . THR B 2 96 ? 8.634 38.683 9.885 1.000 45.964 77 THR BBB C 1
ATOM 2827 O O . THR B 2 96 ? 7.557 39.123 10.277 1.000 42.521 77 THR BBB O 1
ATOM 2838 N N . LEU B 2 97 ? 8.857 37.386 9.574 1.000 43.318 78 LEU BBB N 1
ATOM 2839 C CA . LEU B 2 97 ? 7.796 36.332 9.514 1.000 40.702 78 LEU BBB CA 1
ATOM 2840 C C . LEU B 2 97 ? 6.682 36.754 8.539 1.000 33.334 78 LEU BBB C 1
ATOM 2841 O O . LEU B 2 97 ? 5.510 36.354 8.729 1.000 32.215 78 LEU BBB O 1
ATOM 2857 N N . THR B 2 98 ? 6.993 37.618 7.592 1.000 28.524 79 THR BBB N 1
ATOM 2858 C CA . THR B 2 98 ? 6.052 37.904 6.504 1.000 28.385 79 THR BBB CA 1
ATOM 2859 C C . THR B 2 98 ? 6.036 36.679 5.599 1.000 24.035 79 THR BBB C 1
ATOM 2860 O O . THR B 2 98 ? 7.094 36.172 5.270 1.000 24.293 79 THR BBB O 1
ATOM 2871 N N . ARG B 2 99 ? 4.860 36.239 5.222 1.000 24.207 80 ARG BBB N 1
ATOM 2872 C CA . ARG B 2 99 ? 4.626 35.208 4.180 1.000 23.201 80 ARG BBB CA 1
ATOM 2873 C C . ARG B 2 99 ? 4.236 35.884 2.858 1.000 20.856 80 ARG BBB C 1
ATOM 2874 O O . ARG B 2 99 ? 3.879 37.047 2.828 1.000 19.764 80 ARG BBB O 1
ATOM 2895 N N . PRO B 2 100 ? 4.349 35.149 1.731 1.000 20.610 81 PRO BBB N 1
ATOM 2896 C CA . PRO B 2 100 ? 3.930 35.618 0.410 1.000 19.701 81 PRO BBB CA 1
ATOM 2897 C C . PRO B 2 100 ? 2.531 36.222 0.400 1.000 17.743 81 PRO BBB C 1
ATOM 2898 O O . PRO B 2 100 ? 2.385 37.268 -0.149 1.000 17.413 81 PRO BBB O 1
ATOM 2909 N N . VAL B 2 101 ? 1.587 35.624 1.105 1.000 18.132 82 VAL BBB N 1
ATOM 2910 C CA . VAL B 2 101 ? 0.193 36.141 1.184 1.000 19.643 82 VAL BBB CA 1
ATOM 2911 C C . VAL B 2 101 ? 0.108 37.495 1.912 1.000 20.073 82 VAL BBB C 1
ATOM 2912 O O . VAL B 2 101 ? -0.690 38.326 1.477 1.000 20.689 82 VAL BBB O 1
ATOM 2925 N N . HIS B 2 102 ? 0.973 37.761 2.900 1.000 21.069 83 HIS BBB N 1
ATOM 2926 C CA . HIS B 2 102 ? 1.029 39.088 3.534 1.000 21.628 83 HIS BBB CA 1
ATOM 2927 C C . HIS B 2 102 ? 1.400 40.080 2.439 1.000 21.370 83 HIS BBB C 1
ATOM 2928 O O . HIS B 2 102 ? 0.806 41.145 2.370 1.000 20.887 83 HIS BBB O 1
ATOM 2943 N N . ASP B 2 103 ? 2.435 39.807 1.638 1.000 21.538 84 ASP BBB N 1
ATOM 2944 C CA . ASP B 2 103 ? 2.940 40.825 0.673 1.000 21.286 84 ASP BBB CA 1
ATOM 2945 C C . ASP B 2 103 ? 1.945 41.002 -0.455 1.000 19.500 84 ASP BBB C 1
ATOM 2946 O O . ASP B 2 103 ? 1.766 42.160 -0.925 1.000 20.296 84 ASP BBB O 1
ATOM 2955 N N . ALA B 2 104 ? 1.349 39.902 -0.926 1.000 19.429 85 ALA BBB N 1
ATOM 2956 C CA . ALA B 2 104 ? 0.307 39.925 -1.988 1.000 19.585 85 ALA BBB CA 1
ATOM 2957 C C . ALA B 2 104 ? -0.868 40.813 -1.534 1.000 18.076 85 ALA BBB C 1
ATOM 2958 O O . ALA B 2 104 ? -1.351 41.633 -2.378 1.000 18.670 85 ALA BBB O 1
ATOM 2965 N N . ALA B 2 105 ? -1.288 40.659 -0.283 1.000 20.563 86 ALA BBB N 1
ATOM 2966 C CA . ALA B 2 105 ? -2.399 41.421 0.363 1.000 20.762 86 ALA BBB CA 1
ATOM 2967 C C . ALA B 2 105 ? -2.024 42.898 0.550 1.000 20.857 86 ALA BBB C 1
ATOM 2968 O O . ALA B 2 105 ? -2.817 43.792 0.111 1.000 22.360 86 ALA BBB O 1
ATOM 2975 N N . ARG B 2 106 ? -0.830 43.168 1.065 1.000 22.359 87 ARG BBB N 1
ATOM 2976 C CA . ARG B 2 106 ? -0.310 44.548 1.316 1.000 24.117 87 ARG BBB CA 1
ATOM 2977 C C . ARG B 2 106 ? -0.146 45.330 0.023 1.000 26.412 87 ARG BBB C 1
ATOM 2978 O O . ARG B 2 106 ? -0.347 46.637 0.040 1.000 25.421 87 ARG BBB O 1
ATOM 2999 N N . GLU B 2 107 ? 0.163 44.655 -1.076 1.000 22.108 88 GLU BBB N 1
ATOM 3000 C CA . GLU B 2 107 ? 0.366 45.313 -2.380 1.000 22.758 88 GLU BBB CA 1
ATOM 3001 C C . GLU B 2 107 ? -0.903 45.290 -3.203 1.000 20.213 88 GLU BBB C 1
ATOM 3002 O O . GLU B 2 107 ? -0.920 45.981 -4.253 1.000 19.992 88 GLU BBB O 1
ATOM 3014 N N . GLY B 2 108 ? -1.961 44.667 -2.712 1.000 18.736 89 GLY BBB N 1
ATOM 3015 C CA . GLY B 2 108 ? -3.285 44.707 -3.362 1.000 18.564 89 GLY BBB CA 1
ATOM 3016 C C . GLY B 2 108 ? -3.457 43.867 -4.637 1.000 18.389 89 GLY BBB C 1
ATOM 3017 O O . GLY B 2 108 ? -4.322 44.223 -5.480 1.000 19.580 89 GLY BBB O 1
ATOM 3021 N N . PHE B 2 109 ? -2.743 42.750 -4.805 1.000 19.573 90 PHE BBB N 1
ATOM 3022 C CA . PHE B 2 109 ? -2.812 41.883 -6.001 1.000 19.255 90 PHE BBB CA 1
ATOM 3023 C C . PHE B 2 109 ? -3.650 40.655 -5.672 1.000 19.363 90 PHE BBB C 1
ATOM 3024 O O . PHE B 2 109 ? -3.145 39.612 -5.253 1.000 18.418 90 PHE BBB O 1
ATOM 3041 N N . LEU B 2 110 ? -4.937 40.787 -5.947 1.000 19.041 91 LEU BBB N 1
ATOM 3042 C CA . LEU B 2 110 ? -5.888 39.706 -5.657 1.000 19.319 91 LEU BBB CA 1
ATOM 3043 C C . LEU B 2 110 ? -5.545 38.464 -6.505 1.000 20.221 91 LEU BBB C 1
ATOM 3044 O O . LEU B 2 110 ? -5.628 37.356 -6.018 1.000 17.403 91 LEU BBB O 1
ATOM 3060 N N . ASP B 2 111 ? -5.205 38.647 -7.778 1.000 21.157 92 ASP BBB N 1
ATOM 3061 C CA . ASP B 2 111 ? -4.909 37.504 -8.696 1.000 22.476 92 ASP BBB CA 1
ATOM 3062 C C . ASP B 2 111 ? -3.825 36.591 -8.102 1.000 18.353 92 ASP BBB C 1
ATOM 3063 O O . ASP B 2 111 ? -4.033 35.358 -8.107 1.000 15.586 92 ASP BBB O 1
ATOM 3072 N N . THR B 2 112 ? -2.759 37.183 -7.568 1.000 16.856 93 THR BBB N 1
ATOM 3073 C CA . THR B 2 112 ? -1.587 36.464 -7.006 1.000 17.660 93 THR BBB CA 1
ATOM 3074 C C . THR B 2 112 ? -2.040 35.835 -5.690 1.000 17.108 93 THR BBB C 1
ATOM 3075 O O . THR B 2 112 ? -1.698 34.681 -5.370 1.000 15.369 93 THR BBB O 1
ATOM 3086 N N . LEU B 2 113 ? -2.800 36.594 -4.911 1.000 18.544 94 LEU BBB N 1
ATOM 3087 C CA . LEU B 2 113 ? -3.352 36.086 -3.649 1.000 19.179 94 LEU BBB CA 1
ATOM 3088 C C . LEU B 2 113 ? -4.214 34.840 -3.893 1.000 17.036 94 LEU BBB C 1
ATOM 3089 O O . LEU B 2 113 ? -4.066 33.886 -3.157 1.000 15.260 94 LEU BBB O 1
ATOM 3105 N N . VAL B 2 114 ? -5.064 34.815 -4.896 1.000 16.632 95 VAL BBB N 1
ATOM 3106 C CA . VAL B 2 114 ? -5.897 33.635 -5.210 1.000 17.349 95 VAL BBB CA 1
ATOM 3107 C C . VAL B 2 114 ? -5.024 32.421 -5.545 1.000 15.329 95 VAL BBB C 1
ATOM 3108 O O . VAL B 2 114 ? -5.319 31.333 -5.085 1.000 15.777 95 VAL BBB O 1
ATOM 3121 N N . VAL B 2 115 ? -4.025 32.582 -6.398 1.000 15.404 96 VAL BBB N 1
ATOM 3122 C CA . VAL B 2 115 ? -3.079 31.516 -6.812 1.000 15.104 96 VAL BBB CA 1
ATOM 3123 C C . VAL B 2 115 ? -2.433 30.954 -5.560 1.000 14.201 96 VAL BBB C 1
ATOM 3124 O O . VAL B 2 115 ? -2.391 29.720 -5.338 1.000 14.218 96 VAL BBB O 1
ATOM 3137 N N . LEU B 2 116 ? -1.977 31.821 -4.683 1.000 15.806 97 LEU BBB N 1
ATOM 3138 C CA . LEU B 2 116 ? -1.265 31.381 -3.459 1.000 15.577 97 LEU BBB CA 1
ATOM 3139 C C . LEU B 2 116 ? -2.238 30.603 -2.544 1.000 16.317 97 LEU BBB C 1
ATOM 3140 O O . LEU B 2 116 ? -1.863 29.514 -2.101 1.000 14.898 97 LEU BBB O 1
ATOM 3156 N N . HIS B 2 117 ? -3.441 31.121 -2.279 1.000 16.793 98 HIS BBB N 1
ATOM 3157 C CA . HIS B 2 117 ? -4.495 30.486 -1.426 1.000 17.193 98 HIS BBB CA 1
ATOM 3158 C C . HIS B 2 117 ? -4.877 29.114 -2.007 1.000 16.887 98 HIS BBB C 1
ATOM 3159 O O . HIS B 2 117 ? -4.908 28.107 -1.279 1.000 16.685 98 HIS BBB O 1
ATOM 3174 N N . ARG B 2 118 ? -5.114 29.062 -3.301 1.000 15.968 99 ARG BBB N 1
ATOM 3175 C CA . ARG B 2 118 ? -5.447 27.835 -4.014 1.000 17.476 99 ARG BBB CA 1
ATOM 3176 C C . ARG B 2 118 ? -4.353 26.783 -3.749 1.000 15.618 99 ARG BBB C 1
ATOM 3177 O O . ARG B 2 118 ? -4.709 25.640 -3.550 1.000 14.685 99 ARG BBB O 1
ATOM 3198 N N . ALA B 2 119 ? -3.087 27.133 -3.840 1.000 14.602 100 ALA BBB N 1
ATOM 3199 C CA . ALA B 2 119 ? -1.924 26.230 -3.583 1.000 15.307 100 ALA BBB CA 1
ATOM 3200 C C . ALA B 2 119 ? -1.691 25.823 -2.110 1.000 16.094 100 ALA BBB C 1
ATOM 3201 O O . ALA B 2 119 ? -0.962 24.849 -1.941 1.000 17.058 100 ALA BBB O 1
ATOM 3208 N N . GLY B 2 120 ? -2.399 26.406 -1.150 1.000 15.978 101 GLY BBB N 1
ATOM 3209 C CA . GLY B 2 120 ? -2.286 26.084 0.278 1.000 16.807 101 GLY BBB CA 1
ATOM 3210 C C . GLY B 2 120 ? -1.739 27.182 1.146 1.000 17.557 101 GLY BBB C 1
ATOM 3211 O O . GLY B 2 120 ? -1.295 26.859 2.233 1.000 17.582 101 GLY BBB O 1
ATOM 3215 N N . ALA B 2 121 ? -1.673 28.427 0.690 1.000 17.821 102 ALA BBB N 1
ATOM 3216 C CA . ALA B 2 121 ? -1.258 29.589 1.487 1.000 19.093 102 ALA BBB CA 1
ATOM 3217 C C . ALA B 2 121 ? -2.295 29.783 2.617 1.000 19.847 102 ALA BBB C 1
ATOM 3218 O O . ALA B 2 121 ? -3.427 30.005 2.308 1.000 21.535 102 ALA BBB O 1
ATOM 3225 N N . ARG B 2 122 ? -1.873 29.580 3.850 1.000 21.173 103 ARG BBB N 1
ATOM 3226 C CA . ARG B 2 122 ? -2.655 29.802 5.076 1.000 24.754 103 ARG BBB CA 1
ATOM 3227 C C . ARG B 2 122 ? -2.894 31.301 5.208 1.000 24.085 103 ARG BBB C 1
ATOM 3228 O O . ARG B 2 122 ? -1.938 32.111 4.981 1.000 22.770 103 ARG BBB O 1
ATOM 3249 N N . LEU B 2 123 ? -4.156 31.649 5.412 1.000 24.954 104 LEU BBB N 1
ATOM 3250 C CA . LEU B 2 123 ? -4.621 33.064 5.515 1.000 27.801 104 LEU BBB CA 1
ATOM 3251 C C . LEU B 2 123 ? -4.598 33.564 6.993 1.000 30.150 104 LEU BBB C 1
ATOM 3252 O O . LEU B 2 123 ? -4.664 34.775 7.231 1.000 32.631 104 LEU BBB O 1
ATOM 3268 N N . ASP B 2 124 ? -4.410 32.660 7.951 1.000 33.028 105 ASP BBB N 1
ATOM 3269 C CA . ASP B 2 124 ? -4.488 32.888 9.417 1.000 35.867 105 ASP BBB CA 1
ATOM 3270 C C . ASP B 2 124 ? -3.093 33.128 9.969 1.000 34.512 105 ASP BBB C 1
ATOM 3271 O O . ASP B 2 124 ? -2.924 33.003 11.138 1.000 40.935 105 ASP BBB O 1
ATOM 3280 N N . VAL B 2 125 ? -2.118 33.455 9.154 1.000 32.280 106 VAL BBB N 1
ATOM 3281 C CA . VAL B 2 125 ? -0.705 33.680 9.571 1.000 32.850 106 VAL BBB CA 1
ATOM 3282 C C . VAL B 2 125 ? -0.520 35.130 10.083 1.000 31.473 106 VAL BBB C 1
ATOM 3283 O O . VAL B 2 125 ? -1.048 36.074 9.471 1.000 31.235 106 VAL BBB O 1
ATOM 3296 N N . ARG B 2 126 ? 0.294 35.319 11.121 1.000 32.657 107 ARG BBB N 1
ATOM 3297 C CA . ARG B 2 126 ? 0.670 36.645 11.667 1.000 34.431 107 ARG BBB CA 1
ATOM 3298 C C . ARG B 2 126 ? 2.161 36.891 11.452 1.000 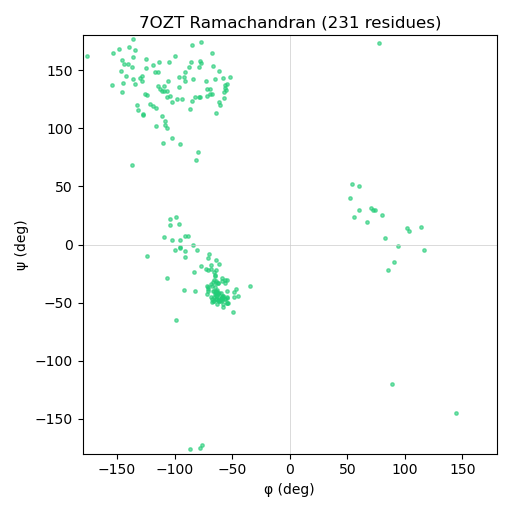32.583 107 ARG BBB C 1
ATOM 3299 O O . ARG B 2 126 ? 2.989 35.969 11.652 1.000 37.688 107 ARG BBB O 1
ATOM 3320 N N . ASP B 2 127 ? 2.488 38.098 11.018 1.000 32.883 108 ASP BBB N 1
ATOM 3321 C CA . ASP B 2 127 ? 3.883 38.554 10.843 1.000 35.979 108 ASP BBB CA 1
ATOM 3322 C C . ASP B 2 127 ? 4.451 38.913 12.253 1.000 41.207 108 ASP BBB C 1
ATOM 3323 O O . ASP B 2 127 ? 3.771 38.702 13.295 1.000 38.611 108 ASP BBB O 1
ATOM 3332 N N . ALA B 2 128 ? 5.671 39.446 12.292 1.000 43.292 109 ALA BBB N 1
ATOM 3333 C CA . ALA B 2 128 ? 6.441 39.703 13.530 1.000 47.691 109 ALA BBB CA 1
ATOM 3334 C C . ALA B 2 128 ? 5.636 40.655 14.420 1.000 49.061 109 ALA BBB C 1
ATOM 3335 O O . ALA B 2 128 ? 5.702 40.502 15.653 1.000 55.350 109 ALA BBB O 1
ATOM 3342 N N . TRP B 2 129 ? 4.854 41.557 13.824 1.000 49.535 110 TRP BBB N 1
ATOM 3343 C CA . TRP B 2 129 ? 4.077 42.609 14.525 1.000 49.443 110 TRP BBB CA 1
ATOM 3344 C C . TRP B 2 129 ? 2.626 42.166 14.682 1.000 47.879 110 TRP BBB C 1
ATOM 3345 O O . TRP B 2 129 ? 1.765 43.048 14.806 1.000 50.522 110 TRP BBB O 1
ATOM 3366 N N . GLY B 2 130 ? 2.370 40.851 14.661 1.000 47.059 111 GLY BBB N 1
ATOM 3367 C CA . GLY B 2 130 ? 1.033 40.242 14.826 1.000 42.974 111 GLY BBB CA 1
ATOM 3368 C C . GLY B 2 130 ? 0.013 40.663 13.773 1.000 41.480 111 GLY BBB C 1
ATOM 3369 O O . GLY B 2 130 ? -1.168 40.573 14.083 1.000 42.863 111 GLY BBB O 1
ATOM 3373 N N . ARG B 2 131 ? 0.402 40.999 12.519 1.000 39.625 112 ARG BBB N 1
ATOM 3374 C CA . ARG B 2 131 ? -0.609 41.336 11.472 1.000 37.121 112 ARG BBB CA 1
ATOM 3375 C C . ARG B 2 131 ? -0.931 40.125 10.585 1.000 32.437 112 ARG BBB C 1
ATOM 3376 O O . ARG B 2 131 ? 0.017 39.403 10.215 1.000 29.340 112 ARG BBB O 1
ATOM 3397 N N . LEU B 2 132 ? -2.230 39.943 10.348 1.000 30.364 113 LEU BBB N 1
ATOM 3398 C CA . LEU B 2 132 ? -2.859 39.081 9.308 1.000 29.724 113 LEU BBB CA 1
ATOM 3399 C C . LEU B 2 132 ? -2.821 39.756 7.931 1.000 27.690 113 LEU BBB C 1
ATOM 3400 O O . LEU B 2 132 ? -2.796 40.986 7.808 1.000 24.649 113 LEU BBB O 1
ATOM 3416 N N . PRO B 2 133 ? -2.814 38.934 6.856 1.000 25.622 114 PRO BBB N 1
ATOM 3417 C CA . PRO B 2 133 ? -2.962 39.451 5.493 1.000 25.056 114 PRO BBB CA 1
ATOM 3418 C C . PRO B 2 133 ? -4.152 40.427 5.386 1.000 24.930 114 PRO BBB C 1
ATOM 3419 O O . PRO B 2 133 ? -3.949 41.500 4.875 1.000 24.066 114 PRO BBB O 1
ATOM 3430 N N . VAL B 2 134 ? -5.310 40.078 5.960 1.000 26.637 115 VAL BBB N 1
ATOM 3431 C CA . VAL B 2 134 ? -6.558 40.903 5.901 1.000 27.148 115 VAL BBB CA 1
ATOM 3432 C C . VAL B 2 134 ? -6.348 42.265 6.577 1.000 26.171 115 VAL BBB C 1
ATOM 3433 O O . VAL B 2 134 ? -6.831 43.261 6.029 1.000 27.398 115 VAL BBB O 1
ATOM 3446 N N . ASP B 2 135 ? -5.526 42.328 7.621 1.000 28.235 116 ASP BBB N 1
ATOM 3447 C CA . ASP B 2 135 ? -5.124 43.590 8.299 1.000 29.768 116 ASP BBB CA 1
ATOM 3448 C C . ASP B 2 135 ? -4.377 44.494 7.339 1.000 28.678 116 ASP BBB C 1
ATOM 3449 O O . ASP B 2 135 ? -4.630 45.690 7.301 1.000 25.862 116 ASP BBB O 1
ATOM 3458 N N . LEU B 2 136 ? -3.402 43.958 6.613 1.000 28.192 117 LEU BBB N 1
ATOM 3459 C CA . LEU B 2 136 ? -2.573 44.797 5.720 1.000 27.228 117 LEU BBB CA 1
ATOM 3460 C C . LEU B 2 136 ? -3.461 45.377 4.617 1.000 25.802 117 LEU BBB C 1
ATOM 3461 O O . LEU B 2 136 ? -3.242 46.542 4.201 1.000 25.556 117 LEU BBB O 1
ATOM 3477 N N . ALA B 2 137 ? -4.386 44.562 4.116 1.000 24.669 118 ALA BBB N 1
ATOM 3478 C CA . ALA B 2 137 ? -5.277 44.929 2.995 1.000 24.726 118 ALA BBB CA 1
ATOM 3479 C C . ALA B 2 137 ? -6.241 46.032 3.449 1.000 24.869 118 ALA BBB C 1
ATOM 3480 O O . ALA B 2 137 ? -6.343 47.055 2.775 1.000 24.307 118 ALA BBB O 1
ATOM 3487 N N . GLU B 2 138 ? -6.875 45.811 4.587 1.000 25.804 119 GLU BBB N 1
ATOM 3488 C CA . GLU B 2 138 ? -7.878 46.778 5.139 1.000 27.576 119 GLU BBB CA 1
ATOM 3489 C C . GLU B 2 138 ? -7.226 48.113 5.432 1.000 26.839 119 GLU BBB C 1
ATOM 3490 O O . GLU B 2 138 ? -7.775 49.184 5.107 1.000 26.995 119 GLU BBB O 1
ATOM 3502 N N . GLU B 2 139 ? -6.038 48.074 5.987 1.000 28.698 120 GLU BBB N 1
ATOM 3503 C CA . GLU B 2 139 ? -5.369 49.301 6.468 1.000 32.215 120 GLU BBB CA 1
ATOM 3504 C C . GLU B 2 139 ? -5.123 50.225 5.276 1.000 28.854 120 GLU BBB C 1
ATOM 3505 O O . GLU B 2 139 ? -5.232 51.446 5.475 1.000 29.440 120 GLU BBB O 1
ATOM 3517 N N . LEU B 2 140 ? -4.859 49.696 4.076 1.000 26.280 121 LEU BBB N 1
ATOM 3518 C CA . LEU B 2 140 ? -4.477 50.467 2.853 1.000 26.209 121 LEU BBB CA 1
ATOM 3519 C C . LEU B 2 140 ? -5.675 50.661 1.919 1.000 24.907 121 LEU BBB C 1
ATOM 3520 O O . LEU B 2 140 ? -5.515 51.387 0.906 1.000 26.053 121 LEU BBB O 1
ATOM 3536 N N . GLY B 2 141 ? -6.819 50.069 2.246 1.000 23.264 122 GLY BBB N 1
ATOM 3537 C CA . GLY B 2 141 ? -8.063 50.208 1.463 1.000 22.794 122 GLY BBB CA 1
ATOM 3538 C C . GLY B 2 141 ? -8.100 49.314 0.251 1.000 24.568 122 GLY BBB C 1
ATOM 3539 O O . GLY B 2 141 ? -8.762 49.685 -0.693 1.000 24.420 122 GLY BBB O 1
ATOM 3543 N N . HIS B 2 142 ? -7.372 48.178 0.240 1.000 24.408 123 HIS BBB N 1
ATOM 3544 C CA . HIS B 2 142 ? -7.394 47.187 -0.884 1.000 23.114 123 HIS BBB CA 1
ATOM 3545 C C . HIS B 2 142 ? -8.627 46.331 -0.746 1.000 22.823 123 HIS BBB C 1
ATOM 3546 O O . HIS B 2 142 ? -8.502 45.178 -0.201 1.000 27.152 123 HIS BBB O 1
ATOM 3561 N N . ARG B 2 143 ? -9.775 46.842 -1.172 1.000 22.785 124 ARG BBB N 1
ATOM 3562 C CA . ARG B 2 143 ? -11.084 46.277 -0.800 1.000 24.026 124 ARG BBB CA 1
ATOM 3563 C C . ARG B 2 143 ? -11.362 44.949 -1.479 1.000 24.145 124 ARG BBB C 1
ATOM 3564 O O . ARG B 2 143 ? -12.032 44.118 -0.834 1.000 24.472 124 ARG BBB O 1
ATOM 3585 N N . ASP B 2 144 ? -10.920 44.779 -2.721 1.000 25.016 125 ASP BBB N 1
ATOM 3586 C CA . ASP B 2 144 ? -11.107 43.480 -3.456 1.000 26.573 125 ASP BBB CA 1
ATOM 3587 C C . ASP B 2 144 ? -10.418 42.355 -2.682 1.000 22.760 125 ASP BBB C 1
ATOM 3588 O O . ASP B 2 144 ? -11.015 41.355 -2.410 1.000 21.076 125 ASP BBB O 1
ATOM 3597 N N . VAL B 2 145 ? -9.187 42.587 -2.254 1.000 21.806 126 VAL BBB N 1
ATOM 3598 C CA . VAL B 2 145 ? -8.419 41.614 -1.435 1.000 22.479 126 VAL BBB CA 1
ATOM 3599 C C . VAL B 2 145 ? -9.099 41.362 -0.075 1.000 23.163 126 VAL BBB C 1
ATOM 3600 O O . VAL B 2 145 ? -9.185 40.201 0.362 1.000 22.190 126 VAL BBB O 1
ATOM 3613 N N . ALA B 2 146 ? -9.431 42.430 0.649 1.000 23.595 127 ALA BBB N 1
ATOM 3614 C CA . ALA B 2 146 ? -9.996 42.313 2.031 1.000 24.565 127 ALA BBB CA 1
ATOM 3615 C C . ALA B 2 146 ? -11.297 41.514 1.957 1.000 23.834 127 ALA BBB C 1
ATOM 3616 O O . ALA B 2 146 ? -11.485 40.607 2.751 1.000 23.792 127 ALA BBB O 1
ATOM 3623 N N . ARG B 2 147 ? -12.112 41.782 0.942 1.000 25.366 128 ARG BBB N 1
ATOM 3624 C CA . ARG B 2 147 ? -13.395 41.068 0.812 1.000 28.798 128 ARG BBB CA 1
ATOM 3625 C C . ARG B 2 147 ? -13.102 39.580 0.541 1.000 28.802 128 ARG BBB C 1
ATOM 3626 O O . ARG B 2 147 ? -13.783 38.744 1.091 1.000 26.824 128 ARG BBB O 1
ATOM 3647 N N . TYR B 2 148 ? -12.164 39.272 -0.362 1.000 27.030 129 TYR BBB N 1
ATOM 3648 C CA . TYR B 2 148 ? -11.783 37.869 -0.670 1.000 25.373 129 TYR BBB CA 1
ATOM 3649 C C . TYR B 2 148 ? -11.363 37.185 0.621 1.000 24.035 129 TYR BBB C 1
ATOM 3650 O O . TYR B 2 148 ? -11.824 36.069 0.868 1.000 26.883 129 TYR BBB O 1
ATOM 3668 N N . LEU B 2 149 ? -10.533 37.823 1.425 1.000 24.412 130 LEU BBB N 1
ATOM 3669 C CA . LEU B 2 149 ? -9.952 37.203 2.611 1.000 25.101 130 LEU BBB CA 1
ATOM 3670 C C . LEU B 2 149 ? -11.035 37.025 3.695 1.000 29.896 130 LEU BBB C 1
ATOM 3671 O O . LEU B 2 149 ? -11.003 35.986 4.397 1.000 32.627 130 LEU BBB O 1
ATOM 3687 N N . ARG B 2 150 ? -11.950 37.979 3.851 1.000 32.678 131 ARG BBB N 1
ATOM 3688 C CA . ARG B 2 150 ? -13.031 37.887 4.880 1.000 34.681 131 ARG BBB CA 1
ATOM 3689 C C . ARG B 2 150 ? -13.940 36.693 4.535 1.000 33.275 131 ARG BBB C 1
ATOM 3690 O O . ARG B 2 150 ? -14.178 35.858 5.439 1.000 34.107 131 ARG BBB O 1
ATOM 3711 N N . ALA B 2 151 ? -14.305 36.537 3.249 1.000 31.217 132 ALA BBB N 1
ATOM 3712 C CA . ALA B 2 151 ? -15.135 35.431 2.702 1.000 31.610 132 ALA BBB CA 1
ATOM 3713 C C . ALA B 2 151 ? -14.424 34.063 2.846 1.000 33.791 132 ALA BBB C 1
ATOM 3714 O O . ALA B 2 151 ? -15.093 33.083 3.140 1.000 37.896 132 ALA BBB O 1
ATOM 3721 N N . ALA B 2 152 ? -13.111 33.972 2.613 1.000 36.360 133 ALA BBB N 1
ATOM 3722 C CA . ALA B 2 152 ? -12.342 32.691 2.643 1.000 38.454 133 ALA BBB CA 1
ATOM 3723 C C . ALA B 2 152 ? -12.282 32.165 4.076 1.000 42.161 133 ALA BBB C 1
ATOM 3724 O O . ALA B 2 152 ? -12.292 30.950 4.244 1.000 45.444 133 ALA BBB O 1
ATOM 3731 N N . ALA B 2 153 ? -12.217 33.046 5.065 1.000 50.162 134 ALA BBB N 1
ATOM 3732 C CA . ALA B 2 153 ? -12.254 32.707 6.510 1.000 59.865 134 ALA BBB CA 1
ATOM 3733 C C . ALA B 2 153 ? -13.557 31.966 6.836 1.000 64.501 134 ALA BBB C 1
ATOM 3734 O O . ALA B 2 153 ? -14.575 32.549 7.194 1.000 74.644 134 ALA BBB O 1
#

Nearest PDB structures (foldseek):
  7ozt-assembly1_AAA  TM=1.008E+00  e=3.392E-25  Lama glama
  4jfx-assembly1_B  TM=9.162E-01  e=1.365E-15  Homo sapiens
  4jfy-assembly1_B  TM=9.104E-01  e=1.526E-15  Homo sapiens
  4nki-assembly1_H  TM=9.199E-01  e=5.809E-15  Homo sapiens
  4aei-assembly1_H  TM=9.074E-01  e=3.933E-15  Mus musculus

Secondary structure (P-SEA, 3-state):
cbbbbbcccccccccbbbbbbbbbccaaaaaaabbbbbbbbccccccccccccccccccccccccccccbbbbbccccbbbbbbccccccccccbbbbcccccccccccccccbbbbbbbcc/ccaaaaaaaaaaacaaaaaaaaaaaccccccccccccccccccccccaaaaaaaaaaccccccccccccccaaaaaaaaccaaaaaaaaaacccccccccccccaaaaaaaacaaaaaaaaaaac

Solvent-accessible surface area: 11646 Å² total; per-residue (Å²): 161,24,107,30,100,29,61,34,31,30,134,25,117,39,58,33,62,27,116,0,24,0,30,13,61,59,39,44,115,76,2,19,7,2,0,0,0,0,3,15,63,16,118,91,127,161,70,61,32,0,0,0,1,0,0,16,27,67,43,52,36,37,30,142,65,0,128,77,33,3,73,5,39,28,45,68,99,146,30,36,0,35,0,48,0,59,59,3,81,56,122,1,32,0,39,0,27,1,6,51,0,35,1,0,81,73,30,239,42,88,88,64,33,172,13,17,86,0,48,6,54,116,178,55,25,25,67,136,0,4,58,1,0,45,162,19,130,19,108,63,0,83,64,27,9,126,92,48,8,127,16,51,23,62,32,102,159,29,82,69,0,0,21,38,7,98,7,36,16,23,134,0,0,44,16,0,0,56,59,12,0,30,1,23,21,36,14,92,81,43,79,18,46,1,1,0,40,0,0,93,93,19,81,47,106,1,0,36,12,0,14,72,0,0,0,59,30,76,13,136,6,54,166,34,56,37,0,29,48,2,0,81,128,107,44,48,171,61,0,2,135,64,7,129,90,46,118

Sequence (247 aa):
QVQLVESGGGLVQAGASLRLSCCAASGSTYMFSISAMGWYRQAPGKQRELVAAITSGGGDTNYADSVKGRFTISRDRAKNMVYLQMNSLKPEDTAVYYCCNFAPGLQSVRSGSWGQGTQVTVSSEPSADWLATAAARGRVEEVRALLEAGALPNAPNSYGRRPIQVMMMMGSARVAELLLLHGAEPNCCADPATLTRPVHDAAREGFLDTLVVLHRAGARLDVRDAWGRLPVDLAEELGHRDVARYLRAAA

Radius of gyration: 19.04 Å; Cα contacts (8 Å, |Δi|>4): 603; chains: 2; bounding box: 52×55×38 Å

Foldseek 3Di:
DKDWDKDWADEEAAQAKIKMKIAIDDCLVCLLQFKKFKWWDDVVGDIATAKIAGSVFPDMDGDPVQPPQWDWGADSVRSMIMIIGGRHDQVNFTFMWMDTAHVNHDDDDPDTDPGHTHGYHD/DCLQVQLLVCQLVLPLVSNLVSLVVPSQQCRADPQRHGSLRNGPLQRLSSLLSSVVSPHQQCDARPPFRDTSLLVNLLVLPVSNNVSSVVSPHDQCGATPVGDGSLRSNVVVVSPVSNVVSVVVD